Protein AF-A0A2E0TFF3-F1 (afdb_monomer_lite)

Structure (mmCIF, N/CA/C/O backbone):
data_AF-A0A2E0TFF3-F1
#
_entry.id   AF-A0A2E0TFF3-F1
#
loop_
_atom_site.group_PDB
_atom_site.id
_atom_site.type_symbol
_atom_site.label_atom_id
_atom_site.label_alt_id
_atom_site.label_comp_id
_atom_site.label_asym_id
_atom_site.label_entity_id
_atom_site.label_seq_id
_atom_site.pdbx_PDB_ins_code
_atom_site.Cartn_x
_atom_site.Cartn_y
_atom_site.Cartn_z
_atom_site.occupancy
_atom_site.B_iso_or_equiv
_atom_site.auth_seq_id
_atom_site.auth_comp_id
_atom_site.auth_asym_id
_atom_site.auth_atom_id
_atom_site.pdbx_PDB_model_num
ATOM 1 N N . MET A 1 1 ? 9.470 -70.974 -65.147 1.00 47.06 1 MET A N 1
ATOM 2 C CA . MET A 1 1 ? 10.448 -69.900 -65.422 1.00 47.06 1 MET A CA 1
ATOM 3 C C . MET A 1 1 ? 10.479 -68.990 -64.208 1.00 47.06 1 MET A C 1
ATOM 5 O O . MET A 1 1 ? 9.517 -68.276 -63.964 1.00 47.06 1 MET A O 1
ATOM 9 N N . SER A 1 2 ? 11.515 -69.138 -63.384 1.00 42.53 2 SER A N 1
ATOM 10 C CA . SER A 1 2 ? 11.649 -68.480 -62.081 1.00 42.53 2 SER A CA 1
ATOM 11 C C . SER A 1 2 ? 12.325 -67.120 -62.238 1.00 42.53 2 SER A C 1
ATOM 13 O O . SER A 1 2 ? 13.414 -67.043 -62.801 1.00 42.53 2 SER A O 1
ATOM 15 N N . ALA A 1 3 ? 11.691 -66.061 -61.734 1.00 48.62 3 ALA A N 1
ATOM 16 C CA . ALA A 1 3 ? 12.280 -64.726 -61.653 1.00 48.62 3 ALA A CA 1
ATOM 17 C C . ALA A 1 3 ? 13.195 -64.598 -60.410 1.00 48.62 3 ALA A C 1
ATOM 19 O O . ALA A 1 3 ? 12.922 -65.232 -59.385 1.00 48.62 3 ALA A O 1
ATOM 20 N N . PRO A 1 4 ? 14.285 -63.809 -60.478 1.00 55.81 4 PRO A N 1
ATOM 21 C CA . PRO A 1 4 ? 15.319 -63.770 -59.447 1.00 55.81 4 PRO A CA 1
ATOM 22 C C . PRO A 1 4 ? 14.929 -62.912 -58.232 1.00 55.81 4 PRO A C 1
ATOM 24 O O . PRO A 1 4 ? 14.285 -61.871 -58.346 1.00 55.81 4 PRO A O 1
ATOM 27 N N . ARG A 1 5 ? 15.370 -63.358 -57.047 1.00 55.81 5 ARG A N 1
ATOM 28 C CA . ARG A 1 5 ? 15.254 -62.649 -55.761 1.00 55.81 5 ARG A CA 1
ATOM 29 C C . ARG A 1 5 ? 16.142 -61.400 -55.729 1.00 55.81 5 ARG A C 1
ATOM 31 O O . ARG A 1 5 ? 17.330 -61.479 -56.026 1.00 55.81 5 ARG A O 1
ATOM 38 N N . ALA A 1 6 ? 15.577 -60.288 -55.262 1.00 57.75 6 ALA A N 1
ATOM 39 C CA . ALA A 1 6 ? 16.306 -59.059 -54.955 1.00 57.75 6 ALA A CA 1
ATOM 40 C C . ALA A 1 6 ? 17.185 -59.199 -53.685 1.00 57.75 6 ALA A C 1
ATOM 42 O O . ALA A 1 6 ? 16.797 -59.906 -52.745 1.00 57.75 6 ALA A O 1
ATOM 43 N N . PRO A 1 7 ? 18.350 -58.524 -53.618 1.00 59.97 7 PRO A N 1
ATOM 44 C CA . PRO A 1 7 ? 19.243 -58.571 -52.464 1.00 59.97 7 PRO A CA 1
ATOM 45 C C . PRO A 1 7 ? 18.751 -57.686 -51.306 1.00 59.97 7 PRO A C 1
ATOM 47 O O . PRO A 1 7 ? 18.237 -56.586 -51.503 1.00 59.97 7 PRO A O 1
ATOM 50 N N . ARG A 1 8 ? 18.953 -58.167 -50.072 1.00 56.97 8 ARG A N 1
ATOM 51 C CA . ARG A 1 8 ? 18.698 -57.418 -48.830 1.00 56.97 8 ARG A CA 1
ATOM 52 C C . ARG A 1 8 ? 19.738 -56.297 -48.646 1.00 56.97 8 ARG A C 1
ATOM 54 O O . ARG A 1 8 ? 20.930 -56.573 -48.804 1.00 56.97 8 ARG A O 1
ATOM 61 N N . PRO A 1 9 ? 19.341 -55.075 -48.244 1.00 50.84 9 PRO A N 1
ATOM 62 C CA . PRO A 1 9 ? 20.292 -54.027 -47.893 1.00 50.84 9 PRO A CA 1
ATOM 63 C C . PRO A 1 9 ? 21.028 -54.344 -46.584 1.00 50.84 9 PRO A C 1
ATOM 65 O O . PRO A 1 9 ? 20.452 -54.825 -45.606 1.00 50.84 9 PRO A O 1
ATOM 68 N N . LYS A 1 10 ? 22.336 -54.073 -46.613 1.00 48.00 10 LYS A N 1
ATOM 69 C CA . LYS A 1 10 ? 23.310 -54.295 -45.542 1.00 48.00 10 LYS A CA 1
ATOM 70 C C . LYS A 1 10 ? 23.099 -53.307 -44.389 1.00 48.00 10 LYS A C 1
ATOM 72 O O . LYS A 1 10 ? 22.880 -52.115 -44.585 1.00 48.00 10 LYS A O 1
ATOM 77 N N . THR A 1 11 ? 23.211 -53.832 -43.177 1.00 53.78 11 THR A N 1
ATOM 78 C CA . THR A 1 11 ? 23.296 -53.129 -41.894 1.00 53.78 11 THR A CA 1
ATOM 79 C C . THR A 1 11 ? 24.444 -52.116 -41.885 1.00 53.78 11 THR A C 1
ATOM 81 O O . THR A 1 11 ? 25.600 -52.504 -41.755 1.00 53.78 11 THR A O 1
ATOM 84 N N . GLY A 1 12 ? 24.131 -50.824 -42.010 1.00 52.28 12 GLY A N 1
ATOM 85 C CA . GLY A 1 12 ? 25.132 -49.749 -41.909 1.00 52.28 12 GLY A CA 1
ATOM 86 C C . GLY A 1 12 ? 24.605 -48.375 -41.476 1.00 52.28 12 GLY A C 1
ATOM 87 O O . GLY A 1 12 ? 25.383 -47.438 -41.391 1.00 52.28 12 GLY A O 1
ATOM 88 N N . ALA A 1 13 ? 23.306 -48.227 -41.183 1.00 51.75 13 ALA A N 1
ATOM 89 C CA . ALA A 1 13 ? 22.693 -46.916 -40.910 1.00 51.75 13 ALA A CA 1
ATOM 90 C C . ALA A 1 13 ? 22.316 -46.665 -39.433 1.00 51.75 13 ALA A C 1
ATOM 92 O O . ALA A 1 13 ? 21.917 -45.561 -39.078 1.00 51.75 13 ALA A O 1
ATOM 93 N N . ARG A 1 14 ? 22.438 -47.664 -38.543 1.00 51.03 14 ARG A N 1
ATOM 94 C CA . ARG A 1 14 ? 21.981 -47.534 -37.142 1.00 51.03 14 ARG A CA 1
ATOM 95 C C . ARG A 1 14 ? 22.978 -46.856 -36.193 1.00 51.03 14 ARG A C 1
ATOM 97 O O . ARG A 1 14 ? 22.545 -46.347 -35.168 1.00 51.03 14 ARG A O 1
ATOM 104 N N . GLN A 1 15 ? 24.270 -46.791 -36.523 1.00 52.19 15 GLN A N 1
ATOM 105 C CA . GLN A 1 15 ? 25.268 -46.145 -35.651 1.00 52.19 15 GLN A CA 1
ATOM 106 C C . GLN A 1 15 ? 25.385 -44.623 -35.861 1.00 52.19 15 GLN A C 1
ATOM 108 O O . GLN A 1 15 ? 25.689 -43.909 -34.912 1.00 52.19 15 GLN A O 1
ATOM 113 N N . LEU A 1 16 ? 25.044 -44.098 -37.045 1.00 49.94 16 LEU A N 1
ATOM 114 C CA . LEU A 1 16 ? 25.040 -42.648 -37.306 1.00 49.94 16 LEU A CA 1
ATOM 115 C C . LEU A 1 16 ? 23.823 -41.923 -36.694 1.00 49.94 16 LEU A C 1
ATOM 117 O O . LEU A 1 16 ? 23.932 -40.759 -36.318 1.00 49.94 16 LEU A O 1
ATOM 121 N N . ALA A 1 17 ? 22.690 -42.609 -36.508 1.00 51.91 17 ALA A N 1
ATOM 122 C CA . ALA A 1 17 ? 21.491 -42.021 -35.899 1.00 51.91 17 ALA A CA 1
ATOM 123 C C . ALA A 1 17 ? 21.614 -41.799 -34.374 1.00 51.91 17 ALA A C 1
ATOM 125 O O . ALA A 1 17 ? 21.008 -40.874 -33.839 1.00 51.91 17 ALA A O 1
ATOM 126 N N . LEU A 1 18 ? 22.418 -42.607 -33.670 1.00 49.84 18 LEU A N 1
ATOM 127 C CA . LEU A 1 18 ? 22.616 -42.483 -32.217 1.00 49.84 18 LEU A CA 1
ATOM 128 C C . LEU A 1 18 ? 23.578 -41.343 -31.834 1.00 49.84 18 LEU A C 1
ATOM 130 O O . LEU A 1 18 ? 23.383 -40.707 -30.802 1.00 49.84 18 LEU A O 1
ATOM 134 N N . LEU A 1 19 ? 24.558 -41.022 -32.686 1.00 49.34 19 LEU A N 1
ATOM 135 C CA . LEU A 1 19 ? 25.457 -39.876 -32.478 1.00 49.34 19 LEU A CA 1
ATOM 136 C C . LEU A 1 19 ? 24.777 -38.529 -32.789 1.00 49.34 19 LEU A C 1
ATOM 138 O O . LEU A 1 19 ? 25.031 -37.546 -32.097 1.00 49.34 19 LEU A O 1
ATOM 142 N N . ALA A 1 20 ? 23.851 -38.488 -33.754 1.00 50.38 20 ALA A N 1
ATOM 143 C CA . ALA A 1 20 ? 23.058 -37.288 -34.039 1.00 50.38 20 ALA A CA 1
ATOM 144 C C . ALA A 1 20 ? 22.056 -36.948 -32.914 1.00 50.38 20 ALA A C 1
ATOM 146 O O . ALA A 1 20 ? 21.813 -35.773 -32.642 1.00 50.38 20 ALA A O 1
ATOM 147 N N . LEU A 1 21 ? 21.516 -37.955 -32.210 1.00 49.94 21 LEU A N 1
ATOM 148 C CA . LEU A 1 21 ? 20.608 -37.736 -31.077 1.00 49.94 21 LEU A CA 1
ATOM 149 C C . LEU A 1 21 ? 21.347 -37.227 -29.823 1.00 49.94 21 LEU A C 1
ATOM 151 O O . LEU A 1 21 ? 20.829 -36.368 -29.116 1.00 49.94 21 LEU A O 1
ATOM 155 N N . ALA A 1 22 ? 22.574 -37.698 -29.570 1.00 51.22 22 ALA A N 1
ATOM 156 C CA . ALA A 1 22 ? 23.395 -37.226 -28.451 1.00 51.22 22 ALA A CA 1
ATOM 157 C C . ALA A 1 22 ? 23.875 -35.771 -28.640 1.00 51.22 22 ALA A C 1
ATOM 159 O O . ALA A 1 22 ? 23.917 -35.008 -27.675 1.00 51.22 22 ALA A O 1
ATOM 160 N N . ALA A 1 23 ? 24.159 -35.355 -29.881 1.00 49.88 23 ALA A N 1
ATOM 161 C CA . ALA A 1 23 ? 24.500 -33.966 -30.197 1.00 49.88 23 ALA A CA 1
ATOM 162 C C . ALA A 1 23 ? 23.295 -33.012 -30.064 1.00 49.88 23 ALA A C 1
ATOM 164 O O . ALA A 1 23 ? 23.462 -31.884 -29.600 1.00 49.88 23 ALA A O 1
ATOM 165 N N . LEU A 1 24 ? 22.074 -33.463 -30.388 1.00 47.16 24 LEU A N 1
ATOM 166 C CA . LEU A 1 24 ? 20.860 -32.663 -30.174 1.00 47.16 24 LEU A CA 1
ATOM 167 C C . LEU A 1 24 ? 20.510 -32.509 -28.684 1.00 47.16 24 LEU A C 1
ATOM 169 O O . LEU A 1 24 ? 20.116 -31.423 -28.270 1.00 47.16 24 LEU A O 1
ATOM 173 N N . VAL A 1 25 ? 20.701 -33.555 -27.869 1.00 52.03 25 VAL A N 1
ATOM 174 C CA . VAL A 1 25 ? 20.472 -33.490 -26.411 1.00 52.03 25 VAL A CA 1
ATOM 175 C C . VAL A 1 25 ? 21.530 -32.618 -25.717 1.00 52.03 25 VAL A C 1
ATOM 177 O O . VAL A 1 25 ? 21.191 -31.836 -24.826 1.00 52.03 25 VAL A O 1
ATOM 180 N N . GLY A 1 26 ? 22.789 -32.671 -26.169 1.00 45.75 26 GLY A N 1
ATOM 181 C CA . GLY A 1 26 ? 23.858 -31.790 -25.686 1.00 45.75 26 GLY A CA 1
ATOM 182 C C . GLY A 1 26 ? 23.634 -30.310 -26.025 1.00 45.75 26 GLY A C 1
ATOM 183 O O . GLY A 1 26 ? 23.879 -29.448 -25.185 1.00 45.75 26 GLY A O 1
ATOM 184 N N . ALA A 1 27 ? 23.089 -30.005 -27.208 1.00 46.44 27 ALA A N 1
ATOM 185 C CA . ALA A 1 27 ? 22.775 -28.631 -27.612 1.00 46.44 27 ALA A CA 1
ATOM 186 C C . ALA A 1 27 ? 21.555 -28.041 -26.875 1.00 46.44 27 ALA A C 1
ATOM 188 O O . ALA A 1 27 ? 21.512 -26.839 -26.630 1.00 46.44 27 ALA A O 1
ATOM 189 N N . THR A 1 28 ? 20.585 -28.862 -26.451 1.00 50.47 28 THR A N 1
ATOM 190 C CA . THR A 1 28 ? 19.442 -28.386 -25.645 1.00 50.47 28 THR A CA 1
ATOM 191 C C . THR A 1 28 ? 19.775 -28.123 -24.175 1.00 50.47 28 THR A C 1
ATOM 193 O O . THR A 1 28 ? 19.072 -27.351 -23.529 1.00 50.47 28 THR A O 1
ATOM 196 N N . LEU A 1 29 ? 20.849 -28.716 -23.642 1.00 48.06 29 LEU A N 1
ATOM 197 C CA . LEU A 1 29 ? 21.304 -28.475 -22.265 1.00 48.06 29 LEU A CA 1
ATOM 198 C C . LEU A 1 29 ? 22.327 -27.328 -22.156 1.00 48.06 29 LEU A C 1
ATOM 200 O O . LEU A 1 29 ? 22.597 -26.866 -21.053 1.00 48.06 29 LEU A O 1
ATOM 204 N N . GLY A 1 30 ? 22.862 -26.839 -23.282 1.00 40.31 30 GLY A N 1
ATOM 205 C CA . GLY A 1 30 ? 23.818 -25.724 -23.337 1.00 40.31 30 GLY A CA 1
ATOM 206 C C . GLY A 1 30 ? 23.205 -24.328 -23.520 1.00 40.31 30 GLY A C 1
ATOM 207 O O . GLY A 1 30 ? 23.945 -23.353 -23.555 1.00 40.31 30 GLY A O 1
ATOM 208 N N . LEU A 1 31 ? 21.877 -24.206 -23.636 1.00 47.06 31 LEU A N 1
ATOM 209 C CA . LEU A 1 31 ? 21.180 -22.939 -23.929 1.00 47.06 31 LEU A CA 1
ATOM 210 C C . LEU A 1 31 ? 20.564 -22.239 -22.699 1.00 47.06 31 LEU A C 1
ATOM 212 O O . LEU A 1 31 ? 19.766 -21.321 -22.866 1.00 47.06 31 LEU A O 1
ATOM 216 N N . SER A 1 32 ? 20.883 -22.639 -21.460 1.00 49.00 32 SER A N 1
ATOM 217 C CA . SER A 1 32 ? 20.176 -22.110 -20.275 1.00 49.00 32 SER A CA 1
ATOM 218 C C . SER A 1 32 ? 20.918 -21.068 -19.428 1.00 49.00 32 SER A C 1
ATOM 220 O O . SER A 1 32 ? 20.376 -20.667 -18.398 1.00 49.00 32 SER A O 1
ATOM 222 N N . GLU A 1 33 ? 22.114 -20.606 -19.811 1.00 52.12 33 GLU A N 1
ATOM 223 C CA . GLU A 1 33 ? 22.830 -19.555 -19.052 1.00 52.12 33 GLU A CA 1
ATOM 224 C C . GLU A 1 33 ? 22.946 -18.199 -19.763 1.00 52.12 33 GLU A C 1
ATOM 226 O O . GLU A 1 33 ? 23.216 -17.186 -19.111 1.00 52.12 33 GLU A O 1
ATOM 231 N N . GLU A 1 34 ? 22.662 -18.127 -21.064 1.00 48.25 34 GLU A N 1
ATOM 232 C CA . GLU A 1 34 ? 22.679 -16.866 -21.806 1.00 48.25 34 GLU A CA 1
ATOM 233 C C . GLU A 1 34 ? 21.432 -16.035 -21.473 1.00 48.25 34 GLU A C 1
ATOM 235 O O . GLU A 1 34 ? 20.333 -16.281 -21.966 1.00 48.25 34 GLU A O 1
ATOM 240 N N . GLY A 1 35 ? 21.596 -15.043 -20.594 1.00 58.06 35 GLY A N 1
ATOM 241 C CA . GLY A 1 35 ? 20.579 -14.014 -20.364 1.00 58.06 35 GLY A CA 1
ATOM 242 C C . GLY A 1 35 ? 20.295 -13.650 -18.911 1.00 58.06 35 GLY A C 1
ATOM 243 O O . GLY A 1 35 ? 19.341 -12.911 -18.664 1.00 58.06 35 GLY A O 1
ATOM 244 N N . ARG A 1 36 ? 21.087 -14.111 -17.929 1.00 71.25 36 ARG A N 1
ATOM 245 C CA . ARG A 1 36 ? 21.009 -13.504 -16.590 1.00 71.25 36 ARG A CA 1
ATOM 246 C C . ARG A 1 36 ? 21.454 -12.051 -16.699 1.00 71.25 36 ARG A C 1
ATOM 248 O O . ARG A 1 36 ? 22.624 -11.771 -16.940 1.00 71.25 36 ARG A O 1
ATOM 255 N N . TRP A 1 37 ? 20.508 -11.134 -16.522 1.00 74.62 37 TRP A N 1
ATOM 256 C CA . TRP A 1 37 ? 20.796 -9.710 -16.443 1.00 74.62 37 TRP A CA 1
ATOM 257 C C . TRP A 1 37 ? 21.871 -9.478 -15.371 1.00 74.62 37 TRP A C 1
ATOM 259 O O . TRP A 1 37 ? 21.721 -9.910 -14.225 1.00 74.62 37 TRP A O 1
ATOM 269 N N . SER A 1 38 ? 22.990 -8.853 -15.741 1.00 79.25 38 SER A N 1
ATOM 270 C CA . SER A 1 38 ? 24.050 -8.510 -14.794 1.00 79.25 38 SER A CA 1
ATOM 271 C C . SER A 1 38 ? 23.593 -7.311 -13.971 1.00 79.25 38 SER A C 1
ATOM 273 O O . SER A 1 38 ? 23.487 -6.194 -14.478 1.00 79.25 38 SER A O 1
ATOM 275 N N . HIS A 1 39 ? 23.296 -7.548 -12.699 1.00 81.56 39 HIS A N 1
ATOM 276 C CA . HIS A 1 39 ? 22.855 -6.503 -11.787 1.00 81.56 39 HIS A CA 1
ATOM 277 C C . HIS A 1 39 ? 24.049 -5.655 -11.347 1.00 81.56 39 HIS A C 1
ATOM 279 O O . HIS A 1 39 ? 24.959 -6.218 -10.737 1.00 81.56 39 HIS A O 1
ATOM 285 N N . PRO A 1 40 ? 24.054 -4.331 -11.577 1.00 90.25 40 PRO A N 1
ATOM 286 C CA . PRO A 1 40 ? 25.082 -3.480 -10.995 1.00 90.25 40 PRO A CA 1
ATOM 287 C C . PRO A 1 40 ? 24.965 -3.471 -9.467 1.00 90.25 40 PRO A C 1
ATOM 289 O O . PRO A 1 40 ? 23.854 -3.461 -8.920 1.00 90.25 40 PRO A O 1
ATOM 292 N N . GLU A 1 41 ? 26.109 -3.444 -8.786 1.00 93.19 41 GLU A N 1
ATOM 293 C CA . GLU A 1 41 ? 26.189 -3.064 -7.377 1.00 93.19 41 GLU A CA 1
ATOM 294 C C . GLU A 1 41 ? 26.016 -1.545 -7.266 1.00 93.19 41 GLU A C 1
ATOM 296 O O . GLU A 1 41 ? 26.645 -0.791 -8.006 1.00 93.19 41 GLU A O 1
ATOM 301 N N . LEU A 1 42 ? 25.146 -1.077 -6.363 1.00 93.81 42 LEU A N 1
ATOM 302 C CA . LEU A 1 42 ? 24.836 0.357 -6.237 1.00 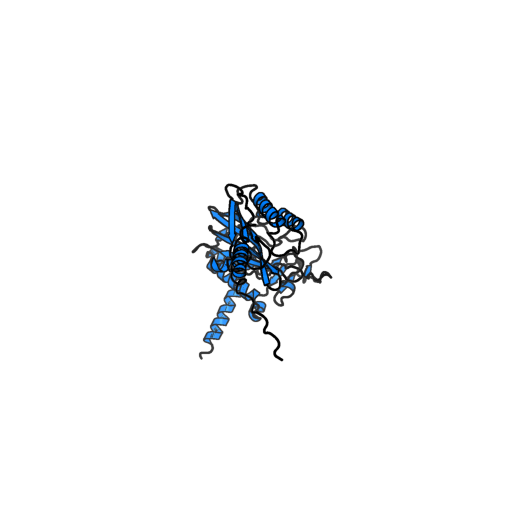93.81 42 LEU A CA 1
ATOM 303 C C . LEU A 1 42 ? 25.680 1.061 -5.161 1.00 93.81 42 LEU A C 1
ATOM 305 O O . LEU A 1 42 ? 25.498 2.253 -4.924 1.00 93.81 42 LEU A O 1
ATOM 309 N N . GLY A 1 43 ? 26.602 0.335 -4.523 1.00 93.00 43 GLY A N 1
ATOM 310 C CA . GLY A 1 43 ? 27.476 0.830 -3.461 1.00 93.00 43 GLY A CA 1
ATOM 311 C C . GLY A 1 43 ? 26.943 0.602 -2.036 1.00 93.00 43 GLY A C 1
ATOM 312 O O . GLY A 1 43 ? 25.900 -0.040 -1.845 1.00 93.00 43 GLY A O 1
ATOM 313 N N . PRO A 1 44 ? 27.669 1.104 -1.018 1.00 94.62 44 PRO A N 1
ATOM 314 C CA . PRO A 1 44 ? 27.322 0.937 0.393 1.00 94.62 44 PRO A CA 1
ATOM 315 C C . PRO A 1 44 ? 25.920 1.458 0.730 1.00 94.62 44 PRO A C 1
ATOM 317 O O . PRO A 1 44 ? 25.475 2.467 0.189 1.00 94.62 44 PRO A O 1
ATOM 320 N N . GLY A 1 45 ? 25.222 0.773 1.640 1.00 92.44 45 GLY A N 1
ATOM 321 C CA . GLY A 1 45 ? 23.847 1.120 2.026 1.00 92.44 45 GLY A CA 1
ATOM 322 C C . GLY A 1 45 ? 22.768 0.602 1.067 1.00 92.44 45 GLY A C 1
ATOM 323 O O . GLY A 1 45 ? 21.581 0.828 1.311 1.00 92.44 45 GLY A O 1
ATOM 324 N N . SER A 1 46 ? 23.165 -0.120 0.014 1.00 97.06 46 SER A N 1
ATOM 325 C CA . SER A 1 46 ? 22.276 -0.885 -0.860 1.00 97.06 46 SER A CA 1
ATOM 326 C C . SER A 1 46 ? 22.530 -2.388 -0.746 1.00 97.06 46 SER A C 1
ATOM 328 O O . SER A 1 46 ? 23.626 -2.829 -0.400 1.00 97.06 46 SER A O 1
ATOM 330 N N . ARG A 1 47 ? 21.512 -3.188 -1.060 1.00 97.06 47 ARG A N 1
ATOM 331 C CA . ARG A 1 47 ? 21.602 -4.645 -1.155 1.00 97.06 47 ARG A CA 1
ATOM 332 C C . ARG A 1 47 ? 20.754 -5.140 -2.317 1.00 97.06 47 ARG A C 1
ATOM 334 O O . ARG A 1 47 ? 19.607 -4.727 -2.475 1.00 97.06 47 ARG A O 1
ATOM 341 N N . ARG A 1 48 ? 21.289 -6.063 -3.115 1.00 96.31 48 ARG A N 1
ATOM 342 C CA . ARG A 1 48 ? 20.510 -6.773 -4.136 1.00 96.31 48 ARG A CA 1
ATOM 343 C C . ARG A 1 48 ? 19.566 -7.777 -3.475 1.00 96.31 48 ARG A C 1
ATOM 345 O O . ARG A 1 48 ? 19.967 -8.499 -2.567 1.00 96.31 48 ARG A O 1
ATOM 352 N N . LEU A 1 49 ? 18.339 -7.858 -3.977 1.00 97.81 49 LEU A N 1
ATOM 353 C CA . LEU A 1 49 ? 17.338 -8.829 -3.544 1.00 97.81 49 LEU A CA 1
ATOM 354 C C . LEU A 1 49 ? 16.933 -9.753 -4.693 1.00 97.81 49 LEU A C 1
ATOM 356 O O . LEU A 1 49 ? 16.831 -9.317 -5.844 1.00 97.81 49 LEU A O 1
ATOM 360 N N . VAL A 1 50 ? 16.661 -11.014 -4.356 1.00 97.31 50 VAL A N 1
ATOM 361 C CA . VAL A 1 50 ? 16.096 -12.020 -5.262 1.00 97.31 50 VAL A CA 1
ATOM 362 C C . VAL A 1 50 ? 15.023 -12.815 -4.516 1.00 97.31 50 VAL A C 1
ATOM 364 O O . VAL A 1 50 ? 15.257 -13.268 -3.399 1.00 97.31 50 VAL A O 1
ATOM 367 N N . ILE A 1 51 ? 13.857 -12.995 -5.136 1.00 97.94 51 ILE A N 1
ATOM 368 C CA . ILE A 1 51 ? 12.800 -13.904 -4.676 1.00 97.94 51 ILE A CA 1
ATOM 369 C C . ILE A 1 51 ? 12.597 -14.954 -5.764 1.00 97.94 51 ILE A C 1
ATOM 371 O O . ILE A 1 51 ? 11.987 -14.670 -6.794 1.00 97.94 51 ILE A O 1
ATOM 375 N N . GLU A 1 52 ? 13.105 -16.164 -5.533 1.00 96.62 52 GLU A N 1
ATOM 376 C CA . GLU A 1 52 ? 13.092 -17.237 -6.539 1.00 96.62 52 GLU A CA 1
ATOM 377 C C . GLU A 1 52 ? 11.678 -17.754 -6.839 1.00 96.62 52 GLU A C 1
ATOM 379 O O . GLU A 1 52 ? 11.319 -17.959 -7.995 1.00 96.62 52 GLU A O 1
ATOM 384 N N . ALA A 1 53 ? 10.845 -17.909 -5.805 1.00 96.38 53 ALA A N 1
ATOM 385 C CA . ALA A 1 53 ? 9.487 -18.443 -5.916 1.00 96.38 53 ALA A CA 1
ATOM 386 C C . ALA A 1 53 ? 8.467 -17.450 -5.331 1.00 96.38 53 ALA A C 1
ATOM 388 O O . ALA A 1 53 ? 8.087 -17.589 -4.161 1.00 96.38 53 ALA A O 1
ATOM 389 N N . PRO A 1 54 ? 8.043 -16.430 -6.104 1.00 96.38 54 PRO A N 1
ATOM 390 C CA . PRO A 1 54 ? 7.241 -15.330 -5.572 1.00 96.38 54 PRO A CA 1
ATOM 391 C C . PRO A 1 54 ? 5.827 -15.731 -5.155 1.00 96.38 54 PRO A C 1
ATOM 393 O O . PRO A 1 54 ? 5.298 -15.152 -4.214 1.00 96.38 54 PRO A O 1
ATOM 396 N N . ASP A 1 55 ? 5.212 -16.729 -5.790 1.00 94.00 55 ASP A N 1
ATOM 397 C CA . ASP A 1 55 ? 3.793 -17.031 -5.559 1.00 94.00 55 ASP A CA 1
ATOM 398 C C . ASP A 1 55 ? 3.481 -17.444 -4.114 1.00 94.00 55 ASP A C 1
ATOM 400 O O . ASP A 1 55 ? 2.438 -17.059 -3.589 1.00 94.00 55 ASP A O 1
ATOM 404 N N . ALA A 1 56 ? 4.412 -18.141 -3.458 1.00 94.69 56 ALA A N 1
ATOM 405 C CA . ALA A 1 56 ? 4.294 -18.586 -2.068 1.00 94.69 56 ALA A CA 1
ATOM 406 C C . ALA A 1 56 ? 5.287 -17.893 -1.118 1.00 94.69 56 ALA A C 1
ATOM 408 O O . ALA A 1 56 ? 5.410 -18.305 0.032 1.00 94.69 56 ALA A O 1
ATOM 409 N N . HIS A 1 57 ? 6.035 -16.888 -1.591 1.00 97.75 57 HIS A N 1
ATOM 410 C CA . HIS A 1 57 ? 7.115 -16.274 -0.814 1.00 97.75 57 HIS A CA 1
ATOM 411 C C . HIS A 1 57 ? 6.617 -15.702 0.511 1.00 97.75 57 HIS A C 1
ATOM 413 O O . HIS A 1 57 ? 7.058 -16.149 1.559 1.00 97.75 57 HIS A O 1
ATOM 419 N N . TRP A 1 58 ? 5.666 -14.770 0.470 1.00 98.31 58 TRP A N 1
ATOM 420 C CA . TRP A 1 58 ? 5.231 -14.044 1.663 1.00 98.31 58 TRP A CA 1
ATOM 421 C C . TRP A 1 58 ? 4.714 -14.973 2.761 1.00 98.31 58 TRP A C 1
ATOM 423 O O . TRP A 1 58 ? 5.208 -14.916 3.882 1.00 98.31 58 TRP A O 1
ATOM 433 N N . SER A 1 59 ? 3.814 -15.901 2.431 1.00 96.94 59 SER A N 1
ATOM 434 C CA . SER A 1 59 ? 3.313 -16.875 3.407 1.00 96.94 59 SER A CA 1
ATOM 435 C C . SER A 1 59 ? 4.423 -17.779 3.955 1.00 96.94 59 SER A C 1
ATOM 437 O O . SER A 1 59 ? 4.457 -18.034 5.154 1.00 96.94 59 SER A O 1
ATOM 439 N N . ARG A 1 60 ? 5.358 -18.236 3.108 1.00 97.75 60 ARG A N 1
ATOM 440 C CA . ARG A 1 60 ? 6.481 -19.084 3.540 1.00 97.75 60 ARG A CA 1
ATOM 441 C C . ARG A 1 60 ? 7.449 -18.347 4.465 1.00 97.75 60 ARG A C 1
ATOM 443 O O . ARG A 1 60 ? 7.939 -18.943 5.415 1.00 97.75 60 ARG A O 1
ATOM 450 N N . GLU A 1 61 ? 7.719 -17.072 4.202 1.00 98.06 61 GLU A N 1
ATOM 451 C CA . GLU A 1 61 ? 8.639 -16.258 5.008 1.00 98.06 61 GLU A CA 1
ATOM 452 C C . GLU A 1 61 ? 7.985 -15.663 6.272 1.00 98.06 61 GLU A C 1
ATOM 454 O O . GLU A 1 61 ? 8.613 -14.858 6.967 1.00 98.06 61 GLU A O 1
ATOM 459 N N . GLY A 1 62 ? 6.736 -16.040 6.575 1.00 97.75 62 GLY A N 1
ATOM 460 C CA . GLY A 1 62 ? 6.016 -15.626 7.781 1.00 97.75 62 GLY A CA 1
ATOM 461 C C . GLY A 1 62 ? 5.342 -14.256 7.690 1.00 97.75 62 GLY A C 1
ATOM 462 O O . GLY A 1 62 ? 5.053 -13.652 8.720 1.00 97.75 62 GLY A O 1
ATOM 463 N N . PHE A 1 63 ? 5.101 -13.738 6.484 1.00 98.62 63 PHE A N 1
ATOM 464 C CA . PHE A 1 63 ? 4.278 -12.545 6.314 1.00 98.62 63 PHE A CA 1
ATOM 465 C C . PHE A 1 63 ? 2.788 -12.883 6.425 1.00 98.62 63 PHE A C 1
ATOM 467 O O . PHE A 1 63 ? 2.322 -13.924 5.958 1.00 98.62 63 PHE A O 1
ATOM 474 N N . VAL A 1 64 ? 2.029 -11.928 6.949 1.00 98.38 64 VAL A N 1
ATOM 475 C CA . VAL A 1 64 ? 0.569 -11.933 7.019 1.00 98.38 64 VAL A CA 1
ATOM 476 C C . VAL A 1 64 ? 0.016 -10.866 6.080 1.00 98.38 64 VAL A C 1
ATOM 478 O O . VAL A 1 64 ? 0.537 -9.751 6.020 1.00 98.38 64 VAL A O 1
ATOM 481 N N . GLU A 1 65 ? -1.034 -11.194 5.327 1.00 98.44 65 GLU A N 1
ATOM 482 C CA . GLU A 1 65 ? -1.720 -10.204 4.496 1.00 98.44 65 GLU A CA 1
ATOM 483 C C . GLU A 1 65 ? -2.572 -9.270 5.370 1.00 98.44 65 GLU A C 1
ATOM 485 O O . GLU A 1 65 ? -3.432 -9.704 6.140 1.00 98.44 65 GLU A O 1
ATOM 490 N N . LEU A 1 66 ? -2.355 -7.966 5.215 1.00 98.44 66 LEU A N 1
ATOM 491 C CA . LEU A 1 66 ? -3.204 -6.918 5.759 1.00 98.44 66 LEU A CA 1
ATOM 492 C C . LEU A 1 66 ? -4.268 -6.523 4.733 1.00 98.44 66 LEU A C 1
ATOM 494 O O . LEU A 1 66 ? -4.009 -5.796 3.768 1.00 98.44 66 LEU A O 1
ATOM 498 N N . VAL A 1 67 ? -5.493 -6.980 4.969 1.00 98.12 67 VAL A N 1
ATOM 499 C CA . VAL A 1 67 ? -6.665 -6.680 4.153 1.00 98.12 67 VAL A CA 1
ATOM 500 C C . VAL A 1 67 ? -7.336 -5.419 4.692 1.00 98.12 67 VAL A C 1
ATOM 502 O O . VAL A 1 67 ? -7.856 -5.389 5.800 1.00 98.12 67 VAL A O 1
ATOM 505 N N . THR A 1 68 ? -7.353 -4.354 3.897 1.00 97.44 68 THR A N 1
ATOM 506 C CA . THR A 1 68 ? -8.056 -3.108 4.245 1.00 97.44 68 THR A CA 1
ATOM 507 C C . THR A 1 68 ? -9.561 -3.227 3.960 1.00 97.44 68 THR A C 1
ATOM 509 O O . THR A 1 68 ? -9.925 -3.915 3.001 1.00 97.44 68 THR A O 1
ATOM 512 N N . PRO A 1 69 ? -10.460 -2.519 4.669 1.00 97.69 69 PRO A N 1
ATOM 513 C CA . PRO A 1 69 ? -11.908 -2.578 4.419 1.00 97.69 69 PRO A CA 1
ATOM 514 C C . PRO A 1 69 ? -12.282 -2.192 2.983 1.00 97.69 69 PRO A C 1
ATOM 516 O O . PRO A 1 69 ? -13.178 -2.785 2.378 1.00 97.69 69 PRO A O 1
ATOM 519 N N . LEU A 1 70 ? -11.522 -1.260 2.400 1.00 97.88 70 LEU A N 1
ATOM 520 C CA . LEU A 1 70 ? -11.663 -0.794 1.024 1.00 97.88 70 LEU A CA 1
ATOM 521 C C . LEU A 1 70 ? -10.472 -1.239 0.177 1.00 97.88 70 LEU A C 1
ATOM 523 O O . LEU A 1 70 ? -9.314 -1.030 0.541 1.00 97.88 70 LEU A O 1
ATOM 527 N N . ALA A 1 71 ? -10.747 -1.868 -0.961 1.00 96.62 71 ALA A N 1
ATOM 528 C CA . ALA A 1 71 ? -9.736 -2.311 -1.906 1.00 96.62 71 ALA A CA 1
ATOM 529 C C . ALA A 1 71 ? -9.144 -1.135 -2.695 1.00 96.62 71 ALA A C 1
ATOM 531 O O . ALA A 1 71 ? -9.881 -0.251 -3.124 1.00 96.62 71 ALA A O 1
ATOM 532 N N . PRO A 1 72 ? -7.828 -1.121 -2.954 1.00 96.12 72 PRO A N 1
ATOM 533 C CA . PRO A 1 72 ? -7.244 -0.169 -3.885 1.00 96.12 72 PRO A CA 1
ATOM 534 C C . PRO A 1 72 ? -7.872 -0.283 -5.284 1.00 96.12 72 PRO A C 1
ATOM 536 O O . PRO A 1 72 ? -8.254 -1.385 -5.696 1.00 96.12 72 PRO A O 1
ATOM 539 N N . PRO A 1 73 ? -7.917 0.810 -6.061 1.00 96.06 73 PRO A N 1
ATOM 540 C CA . PRO A 1 73 ? -8.459 0.776 -7.404 1.00 96.06 73 PRO A CA 1
ATOM 541 C C . PRO A 1 73 ? -7.623 -0.148 -8.300 1.00 96.06 73 PRO A C 1
ATOM 543 O O . PRO A 1 73 ? -6.428 -0.413 -8.097 1.00 96.06 73 PRO A O 1
ATOM 546 N N . THR A 1 74 ? -8.274 -0.664 -9.328 1.00 95.69 74 THR A N 1
ATOM 547 C CA . THR A 1 74 ? -7.780 -1.709 -10.220 1.00 95.69 74 THR A CA 1
ATOM 548 C C . THR A 1 74 ? -7.700 -1.193 -11.651 1.00 95.69 74 THR A C 1
ATOM 550 O O . THR A 1 74 ? -8.155 -0.095 -11.986 1.00 95.69 74 THR A O 1
ATOM 553 N N . ARG A 1 75 ? -7.055 -1.965 -12.524 1.00 93.25 75 ARG A N 1
ATOM 554 C CA . ARG A 1 75 ? -7.145 -1.730 -13.964 1.00 93.25 75 ARG A CA 1
ATOM 555 C C . ARG A 1 75 ? -8.600 -1.801 -14.415 1.00 93.25 75 ARG A C 1
ATOM 557 O O . ARG A 1 75 ? -9.464 -2.344 -13.737 1.00 93.25 75 ARG A O 1
ATOM 564 N N . ARG A 1 76 ? -8.860 -1.248 -15.593 1.00 91.94 76 ARG A N 1
ATOM 565 C CA . ARG A 1 76 ? -10.202 -1.154 -16.171 1.00 91.94 76 ARG A CA 1
ATOM 566 C C . ARG A 1 76 ? -10.928 -2.504 -16.244 1.00 91.94 76 ARG A C 1
ATOM 568 O O . ARG A 1 76 ? -12.113 -2.590 -15.942 1.00 91.94 76 ARG A O 1
ATOM 575 N N . ASP A 1 77 ? -10.195 -3.551 -16.588 1.00 91.50 77 ASP A N 1
ATOM 576 C CA . ASP A 1 77 ? -10.659 -4.936 -16.684 1.00 91.50 77 ASP A CA 1
ATOM 577 C C . ASP A 1 77 ? -10.730 -5.667 -15.328 1.00 91.50 77 ASP A C 1
ATOM 579 O O . ASP A 1 77 ? -11.078 -6.843 -15.282 1.00 91.50 77 ASP A O 1
ATOM 583 N N . GLY A 1 78 ? -10.365 -5.015 -14.218 1.00 92.94 78 GLY A N 1
ATOM 584 C CA . GLY A 1 78 ? -10.183 -5.672 -12.920 1.00 92.94 78 GLY A CA 1
ATOM 585 C C . GLY A 1 78 ? -8.974 -6.619 -12.874 1.00 92.94 78 GLY A C 1
ATOM 586 O O . GLY A 1 78 ? -8.760 -7.300 -11.875 1.00 92.94 78 GLY A O 1
ATOM 587 N N . GLY A 1 79 ? -8.146 -6.654 -13.923 1.00 94.38 79 GLY A N 1
ATOM 588 C CA . GLY A 1 79 ? -6.986 -7.533 -14.083 1.00 94.38 79 GLY A CA 1
ATOM 589 C C . GLY A 1 79 ? -5.766 -7.110 -13.264 1.00 94.38 79 GLY A C 1
ATOM 590 O O . GLY A 1 79 ? -4.635 -7.451 -13.609 1.00 94.38 79 GLY A O 1
ATOM 591 N N . SER A 1 80 ? -5.958 -6.339 -12.195 1.00 95.62 80 SER A N 1
ATOM 592 C CA . SER A 1 80 ? -4.917 -6.053 -11.214 1.00 95.62 80 SER A CA 1
ATOM 593 C C . SER A 1 80 ? -5.485 -6.006 -9.807 1.00 95.62 80 SER A C 1
ATOM 595 O O . SER A 1 80 ? -6.607 -5.557 -9.599 1.00 95.62 80 SER A O 1
ATOM 597 N N . ARG A 1 81 ? -4.673 -6.394 -8.828 1.00 96.38 81 ARG A N 1
ATOM 598 C CA . ARG A 1 81 ? -4.954 -6.184 -7.408 1.00 96.38 81 ARG A CA 1
ATOM 599 C C . ARG A 1 81 ? -3.681 -5.807 -6.666 1.00 96.38 81 ARG A C 1
ATOM 601 O O . ARG A 1 81 ? -2.577 -5.961 -7.188 1.00 96.38 81 ARG A O 1
ATOM 608 N N . ILE A 1 82 ? -3.853 -5.244 -5.481 1.00 97.25 82 ILE A N 1
ATOM 609 C CA . ILE A 1 82 ? -2.759 -4.866 -4.594 1.00 97.25 82 ILE A CA 1
ATOM 610 C C . ILE A 1 82 ? -2.982 -5.597 -3.279 1.00 97.25 82 ILE A C 1
ATOM 612 O O . ILE A 1 82 ? -4.066 -5.497 -2.709 1.00 97.25 82 ILE A O 1
ATOM 616 N N . GLU A 1 83 ? -1.953 -6.299 -2.833 1.00 98.12 83 GLU A N 1
ATOM 617 C CA . GLU A 1 83 ? -1.889 -6.989 -1.548 1.00 98.12 83 GLU A CA 1
ATOM 618 C C . GLU A 1 83 ? -0.836 -6.290 -0.692 1.00 98.12 83 GLU A C 1
ATOM 620 O O . GLU A 1 83 ? 0.171 -5.806 -1.222 1.00 98.12 83 GLU A O 1
ATOM 625 N N . ILE A 1 84 ? -1.069 -6.216 0.613 1.00 98.25 84 ILE A N 1
ATOM 626 C CA . ILE A 1 84 ? -0.095 -5.696 1.568 1.00 98.25 84 ILE A CA 1
ATOM 627 C C . ILE A 1 84 ? 0.281 -6.842 2.488 1.00 98.25 84 ILE A C 1
ATOM 629 O O . ILE A 1 84 ? -0.578 -7.370 3.178 1.00 98.25 84 ILE A O 1
ATOM 633 N N . TRP A 1 85 ? 1.554 -7.191 2.523 1.00 98.62 85 TRP A N 1
ATOM 634 C CA . TRP A 1 85 ? 2.089 -8.252 3.361 1.00 98.62 85 TRP A CA 1
ATOM 635 C C . TRP A 1 85 ? 2.953 -7.639 4.449 1.00 98.62 85 TRP A C 1
ATOM 637 O O . TRP A 1 85 ? 3.771 -6.777 4.146 1.00 98.62 85 TRP A O 1
ATOM 647 N N . VAL A 1 86 ? 2.782 -8.064 5.698 1.00 98.56 86 VAL A N 1
ATOM 648 C CA . VAL A 1 86 ? 3.535 -7.554 6.850 1.00 98.56 86 VAL A CA 1
ATOM 649 C C . VAL A 1 86 ? 4.147 -8.698 7.636 1.00 98.56 86 VAL A C 1
ATOM 651 O O . VAL A 1 86 ? 3.515 -9.731 7.827 1.00 98.56 86 VAL A O 1
ATOM 654 N N . ARG A 1 87 ? 5.374 -8.502 8.112 1.00 98.38 87 ARG A N 1
ATOM 655 C CA . ARG A 1 87 ? 6.065 -9.423 9.010 1.00 98.38 87 ARG A CA 1
ATOM 656 C C . ARG A 1 87 ? 6.661 -8.650 10.174 1.00 98.38 87 ARG A C 1
ATOM 658 O O . ARG A 1 87 ? 7.258 -7.596 9.971 1.00 98.38 87 ARG A O 1
ATOM 665 N N . LEU A 1 88 ? 6.526 -9.197 11.375 1.00 98.38 88 LEU A N 1
ATOM 666 C CA . LEU A 1 88 ? 7.126 -8.655 12.590 1.00 98.38 88 LEU A CA 1
ATOM 667 C C . LEU A 1 88 ? 8.128 -9.657 13.165 1.00 98.38 88 LEU A C 1
ATOM 669 O O . LEU A 1 88 ? 7.907 -10.866 13.042 1.00 98.38 88 LEU A O 1
ATOM 673 N N . PRO A 1 89 ? 9.203 -9.191 13.818 1.00 98.12 89 PRO A N 1
ATOM 674 C CA . PRO A 1 89 ? 10.002 -10.052 14.676 1.00 98.12 89 PRO A CA 1
ATOM 675 C C . PRO A 1 89 ? 9.161 -10.636 15.815 1.00 98.12 89 PRO A C 1
ATOM 677 O O . PRO A 1 89 ? 8.167 -10.051 16.251 1.00 98.12 89 PRO A O 1
ATOM 680 N N . VAL A 1 90 ? 9.580 -11.790 16.332 1.00 97.06 90 VAL A N 1
ATOM 681 C CA . VAL A 1 90 ? 8.897 -12.445 17.454 1.00 97.06 90 VAL A CA 1
ATOM 682 C C . VAL A 1 90 ? 8.875 -11.514 18.669 1.00 97.06 90 VAL A C 1
ATOM 684 O O . VAL A 1 90 ? 9.911 -11.005 19.087 1.00 97.06 90 VAL A O 1
ATOM 687 N N . GLY A 1 91 ? 7.685 -11.296 19.234 1.00 97.31 91 GLY A N 1
ATOM 688 C CA . GLY A 1 91 ? 7.482 -10.453 20.416 1.00 97.31 91 GLY A CA 1
ATOM 689 C C . GLY A 1 91 ? 7.492 -8.944 20.150 1.00 97.31 91 GLY A C 1
ATOM 690 O O . GLY A 1 91 ? 7.184 -8.178 21.062 1.00 97.31 91 GLY A O 1
ATOM 691 N N . ALA A 1 92 ? 7.798 -8.512 18.924 1.00 97.94 92 ALA A N 1
ATOM 692 C CA . ALA A 1 92 ? 7.737 -7.110 18.544 1.00 97.94 92 ALA A CA 1
ATOM 693 C C . ALA A 1 92 ? 6.289 -6.601 18.548 1.00 97.94 92 ALA A C 1
ATOM 695 O O . ALA A 1 92 ? 5.356 -7.340 18.218 1.00 97.94 92 ALA A O 1
ATOM 696 N N . ARG A 1 93 ? 6.106 -5.329 18.914 1.00 98.38 93 ARG A N 1
ATOM 697 C CA . ARG A 1 93 ? 4.785 -4.705 19.005 1.00 98.38 93 ARG A CA 1
ATOM 698 C C . ARG A 1 93 ? 4.748 -3.345 18.334 1.00 98.38 93 ARG A C 1
ATOM 700 O O . ARG A 1 93 ? 5.713 -2.592 18.409 1.00 98.38 93 ARG A O 1
ATOM 707 N N . PHE A 1 94 ? 3.616 -3.033 17.722 1.00 98.25 94 PHE A N 1
ATOM 708 C CA . PHE A 1 94 ? 3.272 -1.668 17.369 1.00 98.25 94 PHE A CA 1
ATOM 709 C C . PHE A 1 94 ? 2.998 -0.855 18.632 1.00 98.25 94 PHE A C 1
ATOM 711 O O . PHE A 1 94 ? 2.388 -1.358 19.583 1.00 98.25 94 PHE A O 1
ATOM 718 N N . THR A 1 95 ? 3.421 0.401 18.596 1.00 97.88 95 THR A N 1
ATOM 719 C CA . THR A 1 95 ? 3.171 1.388 19.648 1.00 97.88 95 THR A CA 1
ATOM 720 C C . THR A 1 95 ? 2.507 2.631 19.049 1.00 97.88 95 THR A C 1
ATOM 722 O O . THR A 1 95 ? 2.372 2.741 17.827 1.00 97.88 95 THR A O 1
ATOM 725 N N . THR A 1 96 ? 2.100 3.583 19.880 1.00 96.62 96 THR A N 1
ATOM 726 C CA . THR A 1 96 ? 1.716 4.936 19.457 1.00 96.62 96 THR A CA 1
ATOM 727 C C . THR A 1 96 ? 2.704 5.949 20.009 1.00 96.62 96 THR A C 1
ATOM 729 O O . THR A 1 96 ? 3.164 5.804 21.141 1.00 96.62 96 THR A O 1
ATOM 732 N N . ASP A 1 97 ? 3.021 6.983 19.232 1.00 93.56 97 ASP A N 1
ATOM 733 C CA . ASP A 1 97 ? 3.739 8.148 19.756 1.00 93.56 97 ASP A CA 1
ATOM 734 C C . ASP A 1 97 ? 2.810 9.095 20.541 1.00 93.56 97 ASP A C 1
ATOM 736 O O . ASP A 1 97 ? 1.616 8.836 20.701 1.00 93.56 97 ASP A O 1
ATOM 740 N N . GLU A 1 98 ? 3.358 10.198 21.059 1.00 91.62 98 GLU A N 1
ATOM 741 C CA . GLU A 1 98 ? 2.616 11.189 21.858 1.00 91.62 98 GLU A CA 1
ATOM 742 C C . GLU A 1 98 ? 1.445 11.830 21.098 1.00 91.62 98 GLU A C 1
ATOM 744 O O . GLU A 1 98 ? 0.477 12.274 21.713 1.00 91.62 98 GLU A O 1
ATOM 749 N N . ALA A 1 99 ? 1.503 11.856 19.762 1.00 90.12 99 ALA A N 1
ATOM 750 C CA . ALA A 1 99 ? 0.421 12.350 18.916 1.00 90.12 99 ALA A CA 1
ATOM 751 C C . ALA A 1 99 ? -0.633 11.268 18.612 1.00 90.12 99 ALA A C 1
ATOM 753 O O . ALA A 1 99 ? -1.553 11.506 17.828 1.00 90.12 99 ALA A O 1
ATOM 754 N N . GLY A 1 100 ? -0.494 10.072 19.195 1.00 89.25 100 GLY A N 1
ATOM 755 C CA . GLY A 1 100 ? -1.346 8.918 18.932 1.00 89.25 100 GLY A CA 1
ATOM 756 C C . GLY A 1 100 ? -1.069 8.249 17.583 1.00 89.25 100 GLY A C 1
ATOM 757 O O . GLY A 1 100 ? -1.861 7.416 17.141 1.00 89.25 100 GLY A O 1
ATOM 758 N N . ALA A 1 101 ? 0.023 8.597 16.893 1.00 92.25 101 ALA A N 1
ATOM 759 C CA . ALA A 1 101 ? 0.328 8.009 15.598 1.00 92.25 101 ALA A CA 1
ATOM 760 C C . ALA A 1 101 ? 0.995 6.641 15.773 1.00 92.25 101 ALA A C 1
ATOM 762 O O . ALA A 1 101 ? 1.951 6.493 16.533 1.00 92.25 101 ALA A O 1
ATOM 763 N N . LEU A 1 102 ? 0.509 5.642 15.032 1.00 95.62 102 LEU A N 1
ATOM 764 C CA . LEU A 1 102 ? 1.059 4.288 15.064 1.00 95.62 102 LEU A CA 1
ATOM 765 C C . LEU A 1 102 ? 2.538 4.280 14.643 1.00 95.62 102 LEU A C 1
ATOM 767 O O . LEU A 1 102 ? 2.901 4.890 13.631 1.00 95.62 102 LEU A O 1
ATOM 771 N N . ARG A 1 103 ? 3.362 3.550 15.394 1.00 97.12 103 ARG A N 1
ATOM 772 C CA . ARG A 1 103 ? 4.791 3.335 15.166 1.00 97.12 103 ARG A CA 1
ATOM 773 C C . ARG A 1 103 ? 5.090 1.857 14.986 1.00 97.12 103 ARG A C 1
ATOM 775 O O . ARG A 1 103 ? 4.537 0.997 15.675 1.00 97.12 103 ARG A O 1
ATOM 782 N N . TRP A 1 104 ? 5.970 1.572 14.040 1.00 97.81 104 TRP A N 1
ATOM 783 C CA . TRP A 1 104 ? 6.391 0.222 13.704 1.00 97.81 104 TRP A CA 1
ATOM 784 C C . TRP A 1 104 ? 7.595 -0.187 14.550 1.00 97.81 104 TRP A C 1
ATOM 786 O O . TRP A 1 104 ? 8.513 0.618 14.726 1.00 97.81 104 TRP A O 1
ATOM 796 N N . PRO A 1 105 ? 7.641 -1.433 15.048 1.00 97.94 105 PRO A N 1
ATOM 797 C CA . PRO A 1 105 ? 8.814 -1.897 15.766 1.00 97.94 105 PRO A CA 1
ATOM 798 C C . PRO A 1 105 ? 10.002 -2.099 14.819 1.00 97.94 105 PRO A C 1
ATOM 800 O O . PRO A 1 105 ? 9.845 -2.380 13.626 1.00 97.94 105 PRO A O 1
ATOM 803 N N . GLU A 1 106 ? 11.206 -2.011 15.378 1.00 98.06 106 GLU A N 1
ATOM 804 C CA . GLU A 1 106 ? 12.433 -2.388 14.683 1.00 98.06 106 GLU A CA 1
ATOM 805 C C . GLU A 1 106 ? 12.357 -3.832 14.162 1.00 98.06 106 GLU A C 1
ATOM 807 O O . GLU A 1 106 ? 11.769 -4.713 14.788 1.00 98.06 106 GLU A O 1
ATOM 812 N N . GLY A 1 107 ? 12.927 -4.067 12.981 1.00 98.25 107 GLY A N 1
ATOM 813 C CA . GLY A 1 107 ? 12.914 -5.352 12.289 1.00 98.25 107 GLY A CA 1
ATOM 814 C C . GLY A 1 107 ? 11.609 -5.660 11.553 1.00 98.25 107 GLY A C 1
ATOM 815 O O . GLY A 1 107 ? 11.557 -6.647 10.819 1.00 98.25 107 GLY A O 1
ATOM 816 N N . ALA A 1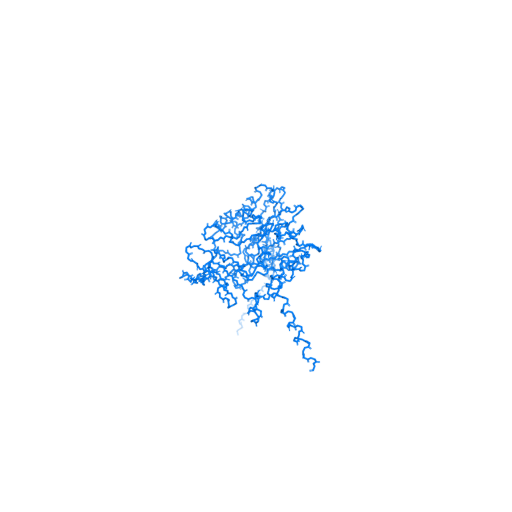 108 ? 10.566 -4.839 11.705 1.00 98.50 108 ALA A N 1
ATOM 817 C CA . ALA A 1 108 ? 9.330 -5.017 10.960 1.00 98.50 108 ALA A CA 1
ATOM 818 C C . ALA A 1 108 ? 9.532 -4.816 9.453 1.00 98.50 108 ALA A C 1
ATOM 820 O O . ALA A 1 108 ? 10.322 -3.982 9.006 1.00 98.50 108 ALA A O 1
ATOM 821 N N . GLU A 1 109 ? 8.776 -5.567 8.662 1.00 98.50 109 GLU A N 1
ATOM 822 C CA . GLU A 1 109 ? 8.813 -5.525 7.206 1.00 98.50 109 GLU A CA 1
ATOM 823 C C . GLU A 1 109 ? 7.412 -5.409 6.622 1.00 98.50 109 GLU A C 1
ATOM 825 O O . GLU A 1 109 ? 6.466 -6.020 7.121 1.00 98.50 109 GLU A O 1
ATOM 830 N N . ALA A 1 110 ? 7.289 -4.672 5.520 1.00 98.31 110 ALA A N 1
ATOM 831 C CA . ALA A 1 110 ? 6.053 -4.596 4.759 1.00 98.31 110 ALA A CA 1
ATOM 832 C C . ALA A 1 110 ? 6.316 -4.578 3.256 1.00 98.31 110 ALA A C 1
ATOM 834 O O . ALA A 1 110 ? 7.173 -3.833 2.788 1.00 98.31 110 ALA A O 1
ATOM 835 N N . ASP A 1 111 ? 5.525 -5.333 2.499 1.00 98.38 111 ASP A N 1
ATOM 836 C CA . ASP A 1 111 ? 5.566 -5.390 1.042 1.00 98.38 111 ASP A CA 1
ATOM 837 C C . ASP A 1 111 ? 4.188 -5.091 0.450 1.00 98.38 111 ASP A C 1
ATOM 839 O O . ASP A 1 111 ? 3.210 -5.798 0.685 1.00 98.38 111 ASP A O 1
ATOM 843 N N . ARG A 1 112 ? 4.118 -4.066 -0.398 1.00 97.69 112 ARG A N 1
ATOM 844 C CA . ARG A 1 112 ? 3.015 -3.865 -1.335 1.00 97.69 112 ARG A CA 1
ATOM 845 C C . ARG A 1 112 ? 3.296 -4.672 -2.596 1.00 97.69 112 ARG A C 1
ATOM 847 O O . ARG A 1 112 ? 4.152 -4.299 -3.402 1.00 97.69 112 ARG A O 1
ATOM 854 N N . VAL A 1 113 ? 2.497 -5.707 -2.811 1.00 98.25 113 VAL A N 1
AT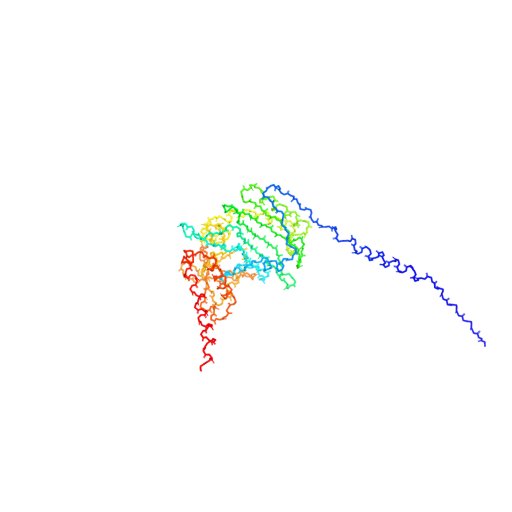OM 855 C CA . VAL A 1 113 ? 2.588 -6.605 -3.960 1.00 98.25 113 VAL A CA 1
ATOM 856 C C . VAL A 1 113 ? 1.491 -6.259 -4.953 1.00 98.25 113 VAL A C 1
ATOM 858 O O . VAL A 1 113 ? 0.299 -6.384 -4.675 1.00 98.25 113 VAL A O 1
ATOM 861 N N . GLU A 1 114 ? 1.880 -5.813 -6.141 1.00 97.31 114 GLU A N 1
ATOM 862 C CA . GLU A 1 114 ? 0.952 -5.681 -7.254 1.00 97.31 114 GLU A CA 1
ATOM 863 C C . GLU A 1 114 ? 0.862 -6.999 -8.007 1.00 97.31 114 GLU A C 1
ATOM 865 O O . GLU A 1 114 ? 1.834 -7.437 -8.627 1.00 97.31 114 GLU A O 1
ATOM 870 N N . ARG A 1 115 ? -0.332 -7.592 -8.015 1.00 97.31 115 ARG A N 1
ATOM 871 C CA . ARG A 1 115 ? -0.634 -8.734 -8.871 1.00 97.31 115 ARG A CA 1
ATOM 872 C C . ARG A 1 115 ? -1.389 -8.298 -10.105 1.00 97.31 115 ARG A C 1
ATOM 874 O O . ARG A 1 115 ? -2.266 -7.436 -10.046 1.00 97.31 115 ARG A O 1
ATOM 881 N N . LEU A 1 116 ? -1.056 -8.929 -11.218 1.00 95.62 116 LEU A N 1
ATOM 882 C CA . LEU A 1 116 ? -1.661 -8.714 -12.521 1.00 95.62 116 LEU A CA 1
ATOM 883 C C . LEU A 1 116 ? -2.227 -10.030 -13.032 1.00 95.62 116 LEU A C 1
ATOM 885 O O . LEU A 1 116 ? -1.642 -11.083 -12.791 1.00 95.62 116 LEU A O 1
ATOM 889 N N . ARG A 1 117 ? -3.349 -9.973 -13.744 1.00 94.56 117 ARG A N 1
ATOM 890 C CA . ARG A 1 117 ? -3.900 -11.141 -14.421 1.00 94.56 117 ARG A CA 1
ATOM 891 C C . ARG A 1 117 ? -3.281 -11.251 -15.814 1.00 94.56 117 ARG A C 1
ATOM 893 O O . ARG A 1 117 ? -3.423 -10.337 -16.620 1.00 94.56 117 ARG A O 1
ATOM 900 N N . VAL A 1 118 ? -2.577 -12.347 -16.075 1.00 91.94 118 VAL A N 1
ATOM 901 C CA . VAL A 1 118 ? -1.926 -12.672 -17.354 1.00 91.94 118 VAL A CA 1
ATOM 902 C C . VAL A 1 118 ? -2.346 -14.089 -17.719 1.00 91.94 118 VAL A C 1
ATOM 904 O O . VAL A 1 118 ? -2.200 -14.996 -16.902 1.00 91.94 118 VAL A O 1
ATOM 907 N N . ASP A 1 119 ? -2.956 -14.259 -18.893 1.00 91.19 119 ASP A N 1
ATOM 908 C CA . ASP A 1 119 ? -3.485 -15.546 -19.375 1.00 91.19 119 ASP A CA 1
ATOM 909 C C . ASP A 1 119 ? -4.359 -16.262 -18.329 1.00 91.19 119 ASP A C 1
ATOM 911 O O . ASP A 1 119 ? -4.230 -17.451 -18.040 1.00 91.19 119 ASP A O 1
ATOM 915 N N . GLY A 1 120 ? -5.231 -15.484 -17.680 1.00 92.25 120 GLY A N 1
ATOM 916 C CA . GLY A 1 120 ? -6.157 -15.965 -16.657 1.00 92.25 120 GLY A CA 1
ATOM 917 C C . GLY A 1 120 ? -5.550 -16.188 -15.266 1.00 92.25 120 GLY A C 1
ATOM 918 O O . GLY A 1 120 ? -6.327 -16.340 -14.321 1.00 92.25 120 GLY A O 1
ATOM 919 N N . ARG A 1 121 ? -4.221 -16.131 -15.106 1.00 93.88 121 ARG A N 1
ATOM 920 C CA . ARG A 1 121 ? -3.496 -16.385 -13.847 1.00 93.88 121 ARG A CA 1
ATOM 921 C C . ARG A 1 121 ? -3.014 -15.097 -13.188 1.00 93.88 121 ARG A C 1
ATOM 923 O O . ARG A 1 121 ? -2.687 -14.133 -13.872 1.00 93.88 121 ARG A O 1
ATOM 930 N N . TRP A 1 122 ? -2.943 -15.083 -11.859 1.00 95.12 122 TRP A N 1
ATOM 931 C CA . TRP A 1 122 ? -2.318 -13.986 -11.122 1.00 95.12 122 TRP A CA 1
ATOM 932 C C . TRP A 1 122 ? -0.802 -14.145 -11.127 1.00 95.12 122 TRP A C 1
ATOM 934 O O . TRP A 1 122 ? -0.293 -15.194 -10.749 1.00 95.12 122 TRP A O 1
ATOM 944 N N . VAL A 1 123 ? -0.091 -13.093 -11.513 1.00 96.06 123 VAL A N 1
ATOM 945 C CA . VAL A 1 123 ? 1.373 -13.022 -11.485 1.00 96.06 123 VAL A CA 1
ATOM 946 C C . VAL A 1 123 ? 1.803 -11.755 -10.761 1.00 96.06 123 VAL A C 1
ATOM 948 O O . VAL A 1 123 ? 1.093 -10.746 -10.790 1.00 96.06 123 VAL A O 1
ATOM 951 N N . VAL A 1 124 ? 2.963 -11.779 -10.111 1.00 97.12 124 VAL A N 1
ATOM 952 C CA . VAL A 1 124 ? 3.512 -10.582 -9.463 1.00 97.12 124 VAL A CA 1
ATOM 953 C C . VAL A 1 124 ? 4.081 -9.650 -10.529 1.00 97.12 124 VAL A C 1
ATOM 955 O O . VAL A 1 124 ? 4.884 -10.069 -11.354 1.00 97.12 124 VAL A O 1
ATOM 958 N N . GLY A 1 125 ? 3.651 -8.389 -10.542 1.00 95.44 125 GLY A N 1
ATOM 959 C CA . GLY A 1 125 ? 4.121 -7.378 -11.493 1.00 95.44 125 GLY A CA 1
ATOM 960 C C . GLY A 1 125 ? 5.089 -6.353 -10.908 1.00 95.44 125 GLY A C 1
ATOM 961 O O . GLY A 1 125 ? 5.905 -5.803 -11.647 1.00 95.44 125 GLY A O 1
ATOM 962 N N . ASP A 1 126 ? 4.983 -6.077 -9.610 1.00 96.06 126 ASP A N 1
ATOM 963 C CA . ASP A 1 126 ? 5.768 -5.072 -8.889 1.00 96.06 126 ASP A CA 1
ATOM 964 C C . ASP A 1 126 ? 5.709 -5.378 -7.392 1.00 96.06 126 ASP A C 1
ATOM 966 O O . ASP A 1 126 ? 4.631 -5.685 -6.877 1.00 96.06 126 ASP A O 1
ATOM 970 N N . VAL A 1 127 ? 6.836 -5.256 -6.696 1.00 97.94 127 VAL A N 1
ATOM 971 C CA . VAL A 1 127 ? 6.878 -5.272 -5.230 1.00 97.94 127 VAL A CA 1
ATOM 972 C C . VAL A 1 127 ? 7.566 -4.006 -4.767 1.00 97.94 127 VAL A C 1
ATOM 974 O O . VAL A 1 127 ? 8.702 -3.748 -5.156 1.00 97.94 127 VAL A O 1
ATOM 977 N N . ARG A 1 128 ? 6.887 -3.228 -3.929 1.00 97.38 128 ARG A N 1
ATOM 978 C CA . ARG A 1 128 ? 7.466 -2.079 -3.227 1.00 97.38 128 ARG A CA 1
ATOM 979 C C . ARG A 1 128 ? 7.363 -2.347 -1.746 1.00 97.38 128 ARG A C 1
ATOM 981 O O . ARG A 1 128 ? 6.254 -2.535 -1.258 1.00 97.38 128 ARG A O 1
ATOM 988 N N . GLY A 1 129 ? 8.487 -2.361 -1.056 1.00 96.81 129 GLY A N 1
ATOM 989 C CA . GLY A 1 129 ? 8.519 -2.726 0.345 1.00 96.81 129 GLY A CA 1
ATOM 990 C C . GLY A 1 129 ? 9.415 -1.839 1.177 1.00 96.81 129 GLY A C 1
ATOM 991 O O . GLY A 1 129 ? 10.058 -0.911 0.681 1.00 96.81 129 GLY A O 1
ATOM 992 N N . VAL A 1 130 ? 9.438 -2.159 2.457 1.00 97.56 130 VAL A N 1
ATOM 993 C CA . VAL A 1 130 ? 10.217 -1.476 3.474 1.00 97.56 130 VAL A CA 1
ATOM 994 C C . VAL A 1 130 ? 10.600 -2.456 4.575 1.00 97.56 130 VAL A C 1
ATOM 996 O O . VAL A 1 130 ? 9.842 -3.373 4.895 1.00 97.56 130 VAL A O 1
ATOM 999 N N . ARG A 1 131 ? 11.766 -2.235 5.169 1.00 97.94 131 ARG A N 1
ATOM 1000 C CA . ARG A 1 131 ? 12.185 -2.831 6.433 1.00 97.94 131 ARG A CA 1
ATOM 1001 C C . ARG A 1 131 ? 12.571 -1.723 7.402 1.00 97.94 131 ARG A C 1
ATOM 1003 O O . ARG A 1 131 ? 13.303 -0.811 7.017 1.00 97.94 131 ARG A O 1
ATOM 1010 N N . ILE A 1 132 ? 12.097 -1.809 8.638 1.00 97.94 132 ILE A N 1
ATOM 1011 C CA . ILE A 1 132 ? 12.508 -0.923 9.726 1.00 97.94 132 ILE A CA 1
ATOM 1012 C C . ILE A 1 132 ? 13.819 -1.463 10.289 1.00 97.94 132 ILE A C 1
ATOM 1014 O O . ILE A 1 132 ? 13.865 -2.570 10.817 1.00 97.94 132 ILE A O 1
ATOM 1018 N N . GLY A 1 133 ? 14.905 -0.731 10.083 1.00 97.25 133 GLY A N 1
ATOM 1019 C CA . GLY A 1 133 ? 16.207 -1.016 10.671 1.00 97.25 133 GLY A CA 1
ATOM 1020 C C . GLY A 1 133 ? 16.370 -0.376 12.046 1.00 97.25 133 GLY A C 1
ATOM 1021 O O . GLY A 1 133 ? 15.428 0.188 12.608 1.00 97.25 133 GLY A O 1
ATOM 1022 N N . GLU A 1 134 ? 17.599 -0.448 12.545 1.00 96.31 134 GLU A N 1
ATOM 1023 C CA . GLU A 1 134 ? 18.015 0.152 13.810 1.00 96.31 134 GLU A CA 1
ATOM 1024 C C . GLU A 1 134 ? 17.652 1.641 13.883 1.00 96.31 134 GLU A C 1
ATOM 1026 O O . GLU A 1 134 ? 17.767 2.383 12.901 1.00 96.31 134 GLU A O 1
ATOM 1031 N N . GLY A 1 135 ? 17.157 2.073 15.045 1.00 94.81 135 GLY A N 1
ATOM 1032 C CA . GLY A 1 135 ? 16.765 3.467 15.277 1.00 94.81 135 GLY A CA 1
ATOM 1033 C C . GLY A 1 135 ? 15.579 3.938 14.423 1.00 94.81 135 GLY A C 1
ATOM 1034 O O . GLY A 1 135 ? 15.383 5.141 14.250 1.00 94.81 135 GLY A O 1
ATOM 1035 N N . GLY A 1 136 ? 14.798 3.011 13.857 1.00 94.69 136 GLY A N 1
ATOM 1036 C CA . GLY A 1 136 ? 13.649 3.329 13.006 1.00 94.69 136 GLY A CA 1
ATOM 1037 C C . GLY A 1 136 ? 14.019 3.737 11.576 1.00 94.69 136 GLY A C 1
ATOM 1038 O O . GLY A 1 136 ? 13.168 4.261 10.850 1.00 94.69 136 GLY A O 1
ATOM 1039 N N . LEU A 1 137 ? 15.272 3.522 11.158 1.00 95.62 137 LEU A N 1
ATOM 1040 C CA . LEU A 1 137 ? 15.739 3.846 9.813 1.00 95.62 137 LEU A CA 1
ATOM 1041 C C . LEU A 1 137 ? 15.043 2.969 8.768 1.00 95.62 137 LEU A C 1
ATOM 1043 O O . LEU A 1 137 ? 15.095 1.741 8.843 1.00 95.62 137 LEU A O 1
ATOM 1047 N N . ARG A 1 138 ? 14.423 3.570 7.746 1.00 96.25 138 ARG A N 1
ATOM 1048 C CA . ARG A 1 138 ? 13.730 2.785 6.716 1.00 96.25 138 ARG A CA 1
ATOM 1049 C C . ARG A 1 138 ? 14.688 2.332 5.620 1.00 96.25 138 ARG A C 1
ATOM 1051 O O . ARG A 1 138 ? 15.377 3.130 4.983 1.00 96.25 138 ARG A O 1
ATOM 1058 N N . HIS A 1 139 ? 14.663 1.034 5.345 1.00 97.12 139 HIS A N 1
ATOM 1059 C CA . HIS A 1 139 ? 15.275 0.436 4.168 1.00 97.12 139 HIS A CA 1
ATOM 1060 C C . HIS A 1 139 ? 14.186 0.152 3.138 1.00 97.12 139 HIS A C 1
ATOM 1062 O O . HIS A 1 139 ? 13.401 -0.782 3.291 1.00 97.12 139 HIS A O 1
ATOM 1068 N N . MET A 1 140 ? 14.113 0.980 2.104 1.00 96.81 140 MET A N 1
ATOM 1069 C CA . MET A 1 140 ? 13.124 0.856 1.037 1.00 96.81 140 MET A CA 1
ATOM 1070 C C . MET A 1 140 ? 13.563 -0.225 0.056 1.00 96.81 140 MET A C 1
ATOM 1072 O O . MET A 1 140 ? 14.754 -0.365 -0.208 1.00 96.81 140 MET A O 1
ATOM 1076 N N . ARG A 1 141 ? 12.622 -0.963 -0.533 1.00 97.38 141 ARG A N 1
ATOM 1077 C CA . ARG A 1 141 ? 12.930 -1.931 -1.590 1.00 97.38 141 ARG A CA 1
ATOM 1078 C C . ARG A 1 141 ? 11.959 -1.886 -2.751 1.00 97.38 141 ARG A C 1
ATOM 1080 O O . ARG A 1 141 ? 10.777 -1.585 -2.593 1.00 97.38 141 ARG A O 1
ATOM 1087 N N . LEU A 1 142 ? 12.472 -2.231 -3.924 1.00 97.38 142 LEU A N 1
ATOM 1088 C CA . LEU A 1 142 ? 11.712 -2.364 -5.158 1.00 97.38 142 LEU A CA 1
ATOM 1089 C C . LEU A 1 142 ? 12.191 -3.611 -5.895 1.00 97.38 142 LEU A C 1
ATOM 1091 O O . LEU A 1 142 ? 13.382 -3.732 -6.183 1.00 97.38 142 LEU A O 1
ATOM 1095 N N . LEU A 1 143 ? 11.263 -4.510 -6.221 1.00 98.06 143 LEU A N 1
ATOM 1096 C CA . LEU A 1 143 ? 11.525 -5.704 -7.018 1.00 98.06 143 LEU A CA 1
ATOM 1097 C C . LEU A 1 143 ? 10.582 -5.786 -8.215 1.00 98.06 143 LEU A C 1
ATOM 1099 O O . LEU A 1 143 ? 9.422 -5.367 -8.166 1.00 98.06 143 LEU A O 1
ATOM 1103 N N . ARG A 1 144 ? 11.094 -6.365 -9.299 1.00 97.25 144 ARG A N 1
ATOM 1104 C CA . ARG A 1 144 ? 10.386 -6.576 -10.562 1.00 97.25 144 ARG A CA 1
ATOM 1105 C C . ARG A 1 144 ? 10.618 -8.009 -11.047 1.00 97.25 144 ARG A C 1
ATOM 1107 O O . ARG A 1 144 ? 11.656 -8.583 -10.719 1.00 97.25 144 ARG A O 1
ATOM 1114 N N . PRO A 1 145 ? 9.703 -8.590 -11.838 1.00 96.31 145 PRO A N 1
ATOM 1115 C CA . PRO A 1 145 ? 9.951 -9.874 -12.485 1.00 96.31 145 PRO A CA 1
ATOM 1116 C C . PRO A 1 145 ? 11.195 -9.784 -13.354 1.00 96.31 145 PRO A C 1
ATOM 1118 O O . PRO A 1 145 ? 11.304 -8.860 -14.155 1.00 96.31 145 PRO A O 1
ATOM 1121 N N . GLU A 1 146 ? 12.126 -10.723 -13.224 1.00 95.06 146 GLU A N 1
ATOM 1122 C CA . GLU A 1 146 ? 13.298 -10.739 -14.100 1.00 95.06 146 GLU A CA 1
ATOM 1123 C C . GLU A 1 146 ? 12.888 -10.952 -15.560 1.00 95.06 146 GLU A C 1
ATOM 1125 O O . GLU A 1 146 ? 13.433 -10.323 -16.460 1.00 95.06 146 GLU A O 1
ATOM 1130 N N . ARG A 1 147 ? 11.869 -11.784 -15.782 1.00 92.88 147 ARG A N 1
ATOM 1131 C CA . ARG A 1 147 ? 11.272 -12.063 -17.088 1.00 92.88 147 ARG A CA 1
ATOM 1132 C C . ARG A 1 147 ? 9.742 -12.013 -17.007 1.00 92.88 147 ARG A C 1
ATOM 1134 O O . ARG A 1 147 ? 9.197 -12.150 -15.911 1.00 92.88 147 ARG A O 1
ATOM 1141 N N . PRO A 1 148 ? 9.031 -11.845 -18.133 1.00 91.44 148 PRO A N 1
ATOM 1142 C CA . PRO A 1 148 ? 7.575 -11.957 -18.155 1.00 91.44 148 PRO A CA 1
ATOM 1143 C C . PRO A 1 148 ? 7.067 -13.364 -17.812 1.00 91.44 148 PRO A C 1
ATOM 1145 O O . PRO A 1 148 ? 7.759 -14.363 -18.027 1.00 91.44 148 PRO A O 1
ATOM 1148 N N . GLY A 1 149 ? 5.818 -13.434 -17.345 1.00 89.12 149 GLY A N 1
ATOM 1149 C CA . GLY A 1 149 ? 5.097 -14.687 -17.110 1.00 89.12 149 GLY A CA 1
ATOM 1150 C C . GLY A 1 149 ? 4.998 -15.124 -15.644 1.00 89.12 149 GLY A C 1
ATOM 1151 O O . GLY A 1 149 ? 5.545 -14.505 -14.733 1.00 89.12 149 GLY A O 1
ATOM 1152 N N . ALA A 1 150 ? 4.240 -16.199 -15.426 1.00 91.25 150 ALA A N 1
ATOM 1153 C CA . ALA A 1 150 ? 3.997 -16.770 -14.103 1.00 91.25 150 ALA A CA 1
ATOM 1154 C C . ALA A 1 150 ? 5.253 -17.442 -13.527 1.00 91.25 150 ALA A C 1
ATOM 1156 O O . ALA A 1 150 ? 6.051 -18.017 -14.270 1.00 91.25 150 ALA A O 1
ATOM 1157 N N . GLY A 1 151 ? 5.420 -17.363 -12.203 1.00 91.69 151 GLY A N 1
ATOM 1158 C CA . GLY A 1 151 ? 6.558 -17.950 -11.491 1.00 91.69 151 GLY A CA 1
ATOM 1159 C C . GLY A 1 151 ? 7.922 -17.332 -11.820 1.00 91.69 151 GLY A C 1
ATOM 1160 O O . GLY A 1 151 ? 8.943 -17.868 -11.401 1.00 91.69 151 GLY A O 1
ATOM 1161 N N . ALA A 1 152 ? 7.978 -16.233 -12.579 1.00 94.44 152 ALA A N 1
ATOM 1162 C CA . ALA A 1 152 ? 9.234 -15.545 -12.840 1.00 94.44 152 ALA A CA 1
ATOM 1163 C C . ALA A 1 152 ? 9.819 -15.010 -11.528 1.00 94.44 152 ALA A C 1
ATOM 1165 O O . ALA A 1 152 ? 9.133 -14.287 -10.803 1.00 94.44 152 ALA A O 1
ATOM 1166 N N . ARG A 1 153 ? 11.090 -15.329 -11.245 1.00 96.31 153 ARG A N 1
ATOM 1167 C CA . ARG A 1 153 ? 11.781 -14.792 -10.069 1.00 96.31 153 ARG A CA 1
ATOM 1168 C C . ARG A 1 153 ? 11.715 -13.269 -10.051 1.00 96.31 153 ARG A C 1
ATOM 1170 O O . ARG A 1 153 ? 11.761 -12.620 -11.102 1.00 96.31 153 ARG A O 1
ATOM 1177 N N . LEU A 1 154 ? 11.636 -12.697 -8.858 1.00 97.75 154 LEU A N 1
ATOM 1178 C CA . LEU A 1 154 ? 11.710 -11.253 -8.681 1.00 97.75 154 LEU A CA 1
ATOM 1179 C C . LEU A 1 154 ? 13.138 -10.863 -8.359 1.00 97.75 154 LEU A C 1
ATOM 1181 O O . LEU A 1 154 ? 13.810 -11.532 -7.580 1.00 97.75 154 LEU A O 1
ATOM 1185 N N . VAL A 1 155 ? 13.578 -9.756 -8.931 1.00 97.75 155 VAL A N 1
ATOM 1186 C CA . VAL A 1 155 ? 14.902 -9.198 -8.698 1.00 97.75 155 VAL A CA 1
ATOM 1187 C C . VAL A 1 155 ? 14.792 -7.706 -8.442 1.00 97.75 155 VAL A C 1
ATOM 1189 O O . VAL A 1 155 ? 13.901 -7.032 -8.969 1.00 97.75 155 VAL A O 1
ATOM 1192 N N . GLY A 1 156 ? 15.681 -7.177 -7.613 1.00 97.50 156 GLY A N 1
ATOM 1193 C CA . GLY A 1 156 ? 15.620 -5.774 -7.251 1.00 97.50 156 GLY A CA 1
ATOM 1194 C C . GLY A 1 156 ? 16.653 -5.355 -6.232 1.00 97.50 156 GLY A C 1
ATOM 1195 O O . GLY A 1 156 ? 17.692 -5.997 -6.075 1.00 97.50 156 GLY A O 1
ATOM 1196 N N . TYR A 1 157 ? 16.341 -4.260 -5.553 1.00 98.12 157 TYR A N 1
ATOM 1197 C CA . TYR A 1 157 ? 17.245 -3.608 -4.619 1.00 98.12 157 TYR A CA 1
ATOM 1198 C C . TYR A 1 157 ? 16.504 -3.206 -3.353 1.00 98.12 157 TYR A C 1
ATOM 1200 O O . TYR A 1 157 ? 15.339 -2.813 -3.408 1.00 98.12 157 TYR A O 1
ATOM 1208 N N . GLU A 1 158 ? 17.213 -3.283 -2.237 1.00 98.00 158 GLU A N 1
ATOM 1209 C CA . GLU A 1 158 ? 16.925 -2.614 -0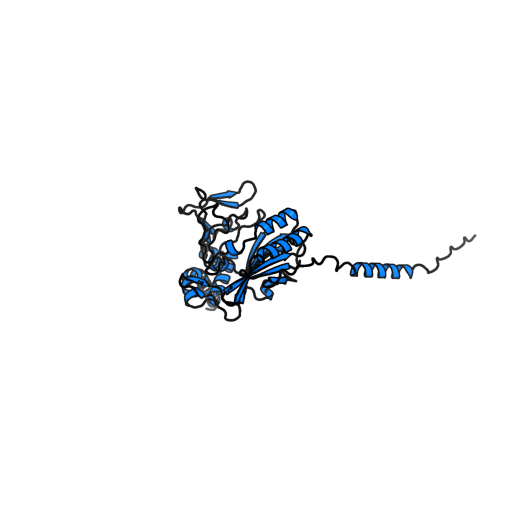.976 1.00 98.00 158 GLU A CA 1
ATOM 1210 C C . GLU A 1 158 ? 17.962 -1.504 -0.784 1.00 98.00 158 GLU A C 1
ATOM 1212 O O . GLU A 1 158 ? 19.134 -1.695 -1.107 1.00 98.00 158 GLU A O 1
ATOM 1217 N N . TRP A 1 159 ? 17.556 -0.348 -0.275 1.00 97.38 159 TRP A N 1
ATOM 1218 C CA . TRP A 1 159 ? 18.452 0.764 0.020 1.00 97.38 159 TRP A CA 1
ATOM 1219 C C . TRP A 1 159 ? 17.998 1.519 1.264 1.00 97.38 159 TRP A C 1
ATOM 1221 O O . TRP A 1 159 ? 16.806 1.626 1.544 1.00 97.38 159 TRP A O 1
ATOM 1231 N N . SER A 1 160 ? 18.957 2.058 2.011 1.00 96.19 160 SER A N 1
ATOM 1232 C CA . SER A 1 160 ? 18.673 2.971 3.118 1.00 96.19 160 SER A CA 1
ATOM 1233 C C . SER A 1 160 ? 18.093 4.290 2.606 1.00 96.19 160 SER A C 1
ATOM 1235 O O . SER A 1 160 ? 18.625 4.883 1.665 1.00 96.19 160 SER A O 1
ATOM 1237 N N . GLU A 1 161 ? 17.037 4.795 3.247 1.00 94.31 161 GLU A N 1
ATOM 1238 C CA . GLU A 1 161 ? 16.528 6.141 2.962 1.00 94.31 161 GLU A CA 1
ATOM 1239 C C . GLU A 1 161 ? 17.512 7.253 3.360 1.00 94.31 161 GLU A C 1
ATOM 1241 O O . GLU A 1 161 ? 17.443 8.353 2.817 1.00 94.31 161 GLU A O 1
ATOM 1246 N N . ALA A 1 162 ? 18.453 6.962 4.266 1.00 95.25 162 ALA A N 1
ATOM 1247 C CA . ALA A 1 162 ? 19.466 7.912 4.721 1.00 95.25 162 ALA A CA 1
ATOM 1248 C C . ALA A 1 162 ? 20.624 8.094 3.729 1.00 95.25 162 ALA A C 1
ATOM 1250 O O . ALA A 1 162 ? 21.495 8.927 3.968 1.00 95.25 162 ALA A O 1
ATOM 1251 N N . THR A 1 163 ? 20.667 7.337 2.626 1.00 95.81 163 THR A N 1
ATOM 1252 C CA . THR A 1 163 ? 21.725 7.457 1.615 1.00 95.81 163 THR A CA 1
ATOM 1253 C C . THR A 1 163 ? 21.174 8.114 0.345 1.00 95.81 163 THR A C 1
ATOM 1255 O O . THR A 1 163 ? 20.519 7.451 -0.470 1.00 95.81 163 THR A O 1
ATOM 1258 N N . PRO A 1 164 ? 21.433 9.419 0.132 1.00 92.62 164 PRO A N 1
ATOM 1259 C CA . PRO A 1 164 ? 20.928 10.135 -1.029 1.00 92.62 164 PRO A CA 1
ATOM 1260 C C . PRO A 1 164 ? 21.363 9.482 -2.342 1.00 92.62 164 PRO A C 1
ATOM 1262 O O . PRO A 1 164 ? 22.496 9.043 -2.503 1.00 92.62 164 PRO A O 1
ATOM 1265 N N . GLY A 1 165 ? 20.458 9.451 -3.318 1.00 94.19 165 GLY A N 1
ATOM 1266 C CA . GLY A 1 165 ? 20.760 8.976 -4.670 1.00 94.19 165 GLY A CA 1
ATOM 1267 C C . GLY A 1 165 ? 20.621 7.467 -4.885 1.00 94.19 165 GLY A C 1
ATOM 1268 O O . GLY A 1 165 ? 20.332 7.087 -6.021 1.00 94.19 165 GLY A O 1
ATOM 1269 N N . LEU A 1 166 ? 20.700 6.624 -3.843 1.00 95.50 166 LEU A N 1
ATOM 1270 C CA . LEU A 1 166 ? 20.520 5.170 -4.002 1.00 95.50 166 LEU A CA 1
ATOM 1271 C C . LEU A 1 166 ? 19.147 4.807 -4.567 1.00 95.50 166 LEU A C 1
ATOM 1273 O O . LEU A 1 166 ? 19.045 3.918 -5.407 1.00 95.50 166 LEU A O 1
ATOM 1277 N N . GLU A 1 167 ? 18.101 5.544 -4.190 1.00 95.00 167 GLU A N 1
ATOM 1278 C CA . GLU A 1 167 ? 16.775 5.352 -4.773 1.00 95.00 167 GLU A CA 1
ATOM 1279 C C . GLU A 1 167 ? 16.788 5.538 -6.298 1.00 95.00 167 GLU A C 1
ATOM 1281 O O . GLU A 1 167 ? 16.248 4.709 -7.035 1.00 95.00 167 GLU A O 1
ATOM 1286 N N . ARG A 1 168 ? 17.405 6.625 -6.783 1.00 94.31 168 ARG A N 1
ATOM 1287 C CA . ARG A 1 168 ? 17.484 6.909 -8.222 1.00 94.31 168 ARG A CA 1
ATOM 1288 C C . ARG A 1 168 ? 18.331 5.863 -8.937 1.00 94.31 168 ARG A C 1
ATOM 1290 O O . ARG A 1 168 ? 17.932 5.415 -10.006 1.00 94.31 168 ARG A O 1
ATOM 1297 N N . ALA A 1 169 ? 19.446 5.446 -8.337 1.00 95.31 169 ALA A N 1
ATOM 1298 C CA . ALA A 1 169 ? 20.303 4.397 -8.879 1.00 95.31 169 ALA A CA 1
ATOM 1299 C C . ALA A 1 169 ? 19.559 3.051 -8.990 1.00 95.31 169 ALA A C 1
ATOM 1301 O O . ALA A 1 169 ? 19.604 2.411 -10.039 1.00 95.31 169 ALA A O 1
ATOM 1302 N N . ALA A 1 170 ? 18.792 2.668 -7.963 1.00 95.75 170 ALA A N 1
ATOM 1303 C CA . ALA A 1 170 ? 17.978 1.453 -7.968 1.00 95.75 170 ALA A CA 1
ATOM 1304 C C . ALA A 1 170 ? 16.882 1.486 -9.043 1.00 95.75 170 ALA A C 1
ATOM 1306 O O . ALA A 1 170 ? 16.690 0.510 -9.772 1.00 95.75 170 ALA A O 1
ATOM 1307 N N . HIS A 1 171 ? 16.187 2.619 -9.190 1.00 95.25 171 HIS A N 1
ATOM 1308 C CA . HIS A 1 171 ? 15.185 2.792 -10.244 1.00 95.25 171 HIS A CA 1
ATOM 1309 C C . HIS A 1 171 ? 15.811 2.786 -11.643 1.00 95.25 171 HIS A C 1
ATOM 1311 O O . HIS A 1 171 ? 15.232 2.191 -12.549 1.00 95.25 171 HIS A O 1
ATOM 1317 N N . ALA A 1 172 ? 16.981 3.406 -11.825 1.00 94.81 172 ALA A N 1
ATOM 1318 C CA . ALA A 1 172 ? 17.700 3.402 -13.096 1.00 94.81 172 ALA A CA 1
ATOM 1319 C C . ALA A 1 172 ? 18.144 1.985 -13.487 1.00 94.81 172 ALA A C 1
ATOM 1321 O O . ALA A 1 172 ? 17.869 1.550 -14.602 1.00 94.81 172 ALA A O 1
ATOM 1322 N N . ALA A 1 173 ? 18.723 1.223 -12.554 1.00 95.38 173 ALA A N 1
ATOM 1323 C CA . ALA A 1 173 ? 19.105 -0.166 -12.798 1.00 95.38 173 ALA A CA 1
ATOM 1324 C C . ALA A 1 173 ? 17.893 -1.026 -13.205 1.00 95.38 173 ALA A C 1
ATOM 1326 O O . ALA A 1 173 ? 17.940 -1.757 -14.191 1.00 95.38 173 ALA A O 1
ATOM 1327 N N . LEU A 1 174 ? 16.761 -0.892 -12.509 1.00 96.31 174 LEU A N 1
ATOM 1328 C CA . LEU A 1 174 ? 15.535 -1.611 -12.870 1.00 96.31 174 LEU A CA 1
ATOM 1329 C C . LEU A 1 174 ? 14.886 -1.113 -14.171 1.00 96.31 174 LEU A C 1
ATOM 1331 O O . LEU A 1 174 ? 14.198 -1.884 -14.841 1.00 96.31 174 LEU A O 1
ATOM 1335 N N . ALA A 1 175 ? 15.099 0.145 -14.554 1.00 95.25 175 ALA A N 1
ATOM 1336 C CA . ALA A 1 175 ? 14.692 0.653 -15.858 1.00 95.25 175 ALA A CA 1
ATOM 1337 C C . ALA A 1 175 ? 15.498 -0.013 -16.987 1.00 95.25 175 ALA A C 1
ATOM 1339 O O . ALA A 1 175 ? 14.900 -0.406 -17.988 1.00 95.25 175 ALA A O 1
ATOM 1340 N N . GLU A 1 176 ? 16.805 -0.241 -16.804 1.00 94.88 176 GLU A N 1
ATOM 1341 C CA . GLU A 1 176 ? 17.612 -1.011 -17.763 1.00 94.88 176 GLU A CA 1
ATOM 1342 C C . GLU A 1 176 ? 17.148 -2.466 -17.880 1.00 94.88 176 GLU A C 1
ATOM 1344 O O . GLU A 1 176 ? 17.008 -2.974 -18.992 1.00 94.88 176 GLU A O 1
ATOM 1349 N N . LEU A 1 177 ? 16.799 -3.117 -16.762 1.00 94.12 177 LEU A N 1
ATOM 1350 C CA . LEU A 1 177 ? 16.176 -4.447 -16.794 1.00 94.12 177 LEU A CA 1
ATOM 1351 C C . LEU A 1 177 ? 14.899 -4.457 -17.653 1.00 94.12 177 LEU A C 1
ATOM 1353 O O . LEU A 1 177 ? 14.666 -5.394 -18.417 1.00 94.12 177 LEU A O 1
ATOM 1357 N N . ILE A 1 178 ? 14.066 -3.415 -17.547 1.00 94.25 178 ILE A N 1
ATOM 1358 C CA . ILE A 1 178 ? 12.851 -3.287 -18.362 1.00 94.25 178 ILE A CA 1
ATOM 1359 C C . ILE A 1 178 ? 13.189 -3.140 -19.852 1.00 94.25 178 ILE A C 1
ATOM 1361 O O . ILE A 1 178 ? 12.541 -3.786 -20.683 1.00 94.25 178 ILE A O 1
ATOM 1365 N N . ARG A 1 179 ? 14.184 -2.311 -20.197 1.00 93.56 179 ARG A N 1
ATOM 1366 C CA . ARG A 1 179 ? 14.633 -2.115 -21.588 1.00 93.56 179 ARG A CA 1
ATOM 1367 C C . ARG A 1 179 ? 15.194 -3.393 -22.198 1.00 93.56 179 ARG A C 1
ATOM 1369 O O . ARG A 1 179 ? 14.882 -3.694 -23.345 1.00 93.56 179 ARG A O 1
ATOM 1376 N N . ALA A 1 180 ? 15.897 -4.197 -21.403 1.00 91.81 180 ALA A N 1
ATOM 1377 C CA . ALA A 1 180 ? 16.410 -5.509 -21.794 1.00 91.81 180 ALA A CA 1
ATOM 1378 C C . ALA A 1 180 ? 15.320 -6.594 -21.959 1.00 91.81 180 ALA A C 1
ATOM 1380 O O . ALA A 1 180 ? 15.631 -7.758 -22.188 1.00 91.81 180 ALA A O 1
ATOM 1381 N N . GLY A 1 181 ? 14.033 -6.246 -21.839 1.00 89.88 181 GLY A N 1
ATOM 1382 C CA . GLY A 1 181 ? 12.908 -7.165 -22.037 1.00 89.88 181 GLY A CA 1
ATOM 1383 C C . GLY A 1 181 ? 12.361 -7.784 -20.750 1.00 89.88 181 GLY A C 1
ATOM 1384 O O . GLY A 1 181 ? 11.242 -8.304 -20.766 1.00 89.88 181 GLY A O 1
ATOM 1385 N N . GLY A 1 182 ? 13.083 -7.649 -19.638 1.00 90.81 182 GLY A N 1
ATOM 1386 C CA . GLY A 1 182 ? 12.656 -8.057 -18.306 1.00 90.81 182 GLY A CA 1
ATOM 1387 C C . GLY A 1 182 ? 11.751 -7.039 -17.612 1.00 90.81 182 GLY A C 1
ATOM 1388 O O . GLY A 1 182 ? 11.053 -6.233 -18.238 1.00 90.81 182 GLY A O 1
ATOM 1389 N N . GLY A 1 183 ? 11.722 -7.098 -16.279 1.00 85.19 183 GLY A N 1
ATOM 1390 C CA . GLY A 1 183 ? 11.158 -6.073 -15.394 1.00 85.19 183 GLY A CA 1
ATOM 1391 C C . GLY A 1 183 ? 9.642 -5.869 -15.499 1.00 85.19 183 GLY A C 1
ATOM 1392 O O . GLY A 1 183 ? 9.090 -4.924 -14.920 1.00 85.19 183 GLY A O 1
ATOM 1393 N N . ARG A 1 184 ? 8.944 -6.717 -16.259 1.00 87.19 184 ARG A N 1
ATOM 1394 C CA . ARG A 1 184 ? 7.525 -6.585 -16.598 1.00 87.19 184 ARG A CA 1
ATOM 1395 C C . ARG A 1 184 ? 6.850 -7.942 -16.515 1.00 87.19 184 ARG A C 1
ATOM 1397 O O . ARG A 1 184 ? 7.290 -8.890 -17.146 1.00 87.19 184 ARG A O 1
ATOM 1404 N N . ALA A 1 185 ? 5.718 -7.995 -15.822 1.00 71.12 185 ALA A N 1
ATOM 1405 C CA . ALA A 1 185 ? 4.877 -9.191 -15.800 1.00 71.12 185 ALA A CA 1
ATOM 1406 C C . ALA A 1 185 ? 4.175 -9.464 -17.144 1.00 71.12 185 ALA A C 1
ATOM 1408 O O . ALA A 1 185 ? 3.896 -10.619 -17.450 1.00 71.12 185 ALA A O 1
ATOM 1409 N N . HIS A 1 186 ? 3.893 -8.426 -17.947 1.00 76.06 186 HIS A N 1
ATOM 1410 C CA . HIS A 1 186 ? 3.297 -8.557 -19.284 1.00 76.06 186 HIS A CA 1
ATOM 1411 C C . HIS A 1 186 ? 3.714 -7.409 -20.223 1.00 76.06 186 HIS A C 1
ATOM 1413 O O . HIS A 1 186 ? 4.050 -6.311 -19.773 1.00 76.06 186 HIS A O 1
ATOM 1419 N N . GLY A 1 187 ? 3.648 -7.650 -21.536 1.00 67.38 187 GLY A N 1
ATOM 1420 C CA . GLY A 1 187 ? 4.123 -6.740 -22.591 1.00 67.38 187 GLY A CA 1
ATOM 1421 C C . GLY A 1 187 ? 3.165 -5.619 -23.018 1.00 67.38 187 GLY A C 1
ATOM 1422 O O . GLY A 1 187 ? 3.402 -4.993 -24.042 1.00 67.38 187 GLY A O 1
ATOM 1423 N N . GLY A 1 188 ? 2.093 -5.340 -22.267 1.00 74.19 188 GLY A N 1
ATOM 1424 C CA . GLY A 1 188 ? 1.039 -4.400 -22.701 1.00 74.19 188 GLY A CA 1
ATOM 1425 C C . GLY A 1 188 ? 1.474 -2.930 -22.815 1.00 74.19 188 GLY A C 1
ATOM 1426 O O . GLY A 1 188 ? 0.738 -2.109 -23.351 1.00 74.19 188 GLY A O 1
ATOM 1427 N N . VAL A 1 189 ? 2.660 -2.586 -22.309 1.00 81.06 189 VAL A N 1
ATOM 1428 C CA . VAL A 1 189 ? 3.291 -1.270 -22.465 1.00 81.06 189 VAL A CA 1
ATOM 1429 C C . VAL A 1 189 ? 4.693 -1.484 -23.035 1.00 81.06 189 VAL A C 1
ATOM 1431 O O . VAL A 1 189 ? 5.441 -2.332 -22.533 1.00 81.06 189 VAL A O 1
ATOM 1434 N N . GLY A 1 190 ? 5.057 -0.712 -24.066 1.00 89.06 190 GLY A N 1
ATOM 1435 C CA . GLY A 1 190 ? 6.399 -0.736 -24.658 1.00 89.06 190 GLY A CA 1
ATOM 1436 C C . GLY A 1 190 ? 7.496 -0.510 -23.611 1.00 89.06 190 GLY A C 1
ATOM 1437 O O . GLY A 1 190 ? 7.279 0.216 -22.638 1.00 89.06 190 GLY A O 1
ATOM 1438 N N . ALA A 1 191 ? 8.656 -1.148 -23.795 1.00 91.44 191 ALA A N 1
ATOM 1439 C CA . ALA A 1 191 ? 9.723 -1.191 -22.791 1.00 91.44 191 ALA A CA 1
ATOM 1440 C C . ALA A 1 191 ? 10.184 0.212 -22.363 1.00 91.44 191 ALA A C 1
ATOM 1442 O O . ALA A 1 191 ? 10.194 0.499 -21.170 1.00 91.44 191 ALA A O 1
ATOM 1443 N N . GLU A 1 192 ? 10.417 1.122 -23.314 1.00 93.81 192 GLU A N 1
ATOM 1444 C CA . GLU A 1 192 ? 10.811 2.507 -23.009 1.00 93.81 192 GLU A CA 1
ATOM 1445 C C . GLU A 1 192 ? 9.775 3.258 -22.176 1.00 93.81 192 GLU A C 1
ATOM 1447 O O . GLU A 1 192 ? 10.101 3.899 -21.177 1.00 93.81 192 GLU A O 1
ATOM 1452 N N . ARG A 1 193 ? 8.491 3.139 -22.528 1.00 92.50 193 ARG A N 1
ATOM 1453 C CA . ARG A 1 193 ? 7.423 3.778 -21.754 1.00 92.50 193 ARG A CA 1
ATOM 1454 C C . ARG A 1 193 ? 7.327 3.181 -20.352 1.00 92.50 193 ARG A C 1
ATOM 1456 O O . ARG A 1 193 ? 7.096 3.917 -19.399 1.00 92.50 193 ARG A O 1
ATOM 1463 N N . ALA A 1 194 ? 7.495 1.869 -20.208 1.00 92.31 194 ALA A N 1
ATOM 1464 C CA . ALA A 1 194 ? 7.492 1.214 -18.903 1.00 92.31 194 ALA A CA 1
ATOM 1465 C C . ALA A 1 194 ? 8.700 1.631 -18.042 1.00 92.31 194 ALA A C 1
ATOM 1467 O O . ALA A 1 194 ? 8.521 1.915 -16.859 1.00 92.31 194 ALA A O 1
ATOM 1468 N N . ALA A 1 195 ? 9.892 1.726 -18.635 1.00 93.81 195 ALA A N 1
ATOM 1469 C CA . ALA A 1 195 ? 11.109 2.206 -17.986 1.00 93.81 195 ALA A CA 1
ATOM 1470 C C . ALA A 1 195 ? 10.969 3.674 -17.547 1.00 93.81 195 ALA A C 1
ATOM 1472 O O . ALA A 1 195 ? 11.234 4.007 -16.393 1.00 93.81 195 ALA A O 1
ATOM 1473 N N . SER A 1 196 ? 10.447 4.536 -18.425 1.00 91.50 196 SER A N 1
ATOM 1474 C CA . SER A 1 196 ? 10.152 5.941 -18.122 1.00 91.50 196 SER A CA 1
ATOM 1475 C C . SER A 1 196 ? 9.125 6.087 -16.993 1.00 91.50 196 SER A C 1
ATOM 1477 O O . SER A 1 196 ? 9.352 6.846 -16.054 1.00 91.50 196 SER A O 1
ATOM 1479 N N . LEU A 1 197 ? 8.038 5.303 -17.015 1.00 90.38 197 LEU A N 1
ATOM 1480 C CA . LEU A 1 197 ? 7.042 5.284 -15.937 1.00 90.38 197 LEU A CA 1
ATOM 1481 C C . LEU A 1 197 ? 7.618 4.797 -14.605 1.00 90.38 197 LEU A C 1
ATOM 1483 O O . LEU A 1 197 ? 7.150 5.226 -13.552 1.00 90.38 197 LEU A O 1
ATOM 1487 N N . LEU A 1 198 ? 8.583 3.874 -14.624 1.00 92.38 198 LEU A N 1
ATOM 1488 C CA . LEU A 1 198 ? 9.266 3.457 -13.405 1.00 92.38 198 LEU A CA 1
ATOM 1489 C C . LEU A 1 198 ? 10.122 4.604 -12.862 1.00 92.38 198 LEU A C 1
ATOM 1491 O O . LEU A 1 198 ? 9.988 4.950 -11.690 1.00 92.38 198 LEU A O 1
ATOM 1495 N N . ALA A 1 199 ? 10.938 5.223 -13.716 1.00 87.94 199 ALA A N 1
ATOM 1496 C CA . ALA A 1 199 ? 11.791 6.343 -13.335 1.00 87.94 199 ALA A CA 1
ATOM 1497 C C . ALA A 1 199 ? 10.978 7.540 -12.809 1.00 87.94 199 ALA A C 1
ATOM 1499 O O . ALA A 1 199 ? 11.336 8.123 -11.787 1.00 87.94 199 ALA A O 1
ATOM 1500 N N . SER A 1 200 ? 9.835 7.856 -13.429 1.00 85.38 200 SER A N 1
ATOM 1501 C CA . SER A 1 200 ? 8.953 8.951 -12.997 1.00 85.38 200 SER A CA 1
ATOM 1502 C C . SER A 1 200 ? 8.208 8.665 -11.689 1.00 85.38 200 SER A C 1
ATOM 1504 O O . SER A 1 200 ? 7.534 9.545 -11.163 1.00 85.38 200 SER A O 1
ATOM 1506 N N . ARG A 1 201 ? 8.259 7.422 -11.196 1.00 84.62 201 ARG A N 1
ATOM 1507 C CA . ARG A 1 201 ? 7.679 6.982 -9.918 1.00 84.62 201 ARG A CA 1
ATOM 1508 C C . ARG A 1 201 ? 8.749 6.737 -8.851 1.00 84.62 201 ARG A C 1
ATOM 1510 O O . ARG A 1 201 ? 8.467 6.023 -7.882 1.00 84.62 201 ARG A O 1
ATOM 1517 N N . SER A 1 202 ? 9.944 7.296 -9.054 1.00 80.56 202 SER A N 1
ATOM 1518 C CA . SER A 1 202 ? 10.912 7.535 -7.983 1.00 80.56 202 SER A CA 1
ATOM 1519 C C . SER A 1 202 ? 10.419 8.682 -7.088 1.00 80.56 202 SER A C 1
ATOM 1521 O O . SER A 1 202 ? 9.593 9.495 -7.502 1.00 80.56 202 SER A O 1
ATOM 1523 N N . GLY A 1 203 ? 10.872 8.722 -5.841 1.00 84.50 203 GLY A N 1
ATOM 1524 C CA . GLY A 1 203 ? 10.391 9.628 -4.796 1.00 84.50 203 GLY A CA 1
ATOM 1525 C C . GLY A 1 203 ? 9.545 8.934 -3.725 1.00 84.50 203 GLY A C 1
ATOM 1526 O O . GLY A 1 203 ? 8.608 9.535 -3.194 1.00 84.50 203 GLY A O 1
ATOM 1527 N N . CYS A 1 204 ? 9.853 7.677 -3.396 1.00 85.25 204 CYS A N 1
ATOM 1528 C CA . CYS A 1 204 ? 9.156 6.903 -2.372 1.00 85.25 204 CYS A CA 1
ATOM 1529 C C . CYS A 1 204 ? 9.083 7.663 -1.040 1.00 85.25 204 CYS A C 1
ATOM 1531 O O . CYS A 1 204 ? 8.014 7.716 -0.440 1.00 85.25 204 CYS A O 1
ATOM 1533 N N . VAL A 1 205 ? 10.168 8.319 -0.616 1.00 85.75 205 VAL A N 1
ATOM 1534 C CA . VAL A 1 205 ? 10.216 9.059 0.659 1.00 85.75 205 VAL A CA 1
ATOM 1535 C C . VAL A 1 205 ? 9.184 10.190 0.711 1.00 85.75 205 VAL A C 1
ATOM 1537 O O . VAL A 1 205 ? 8.467 10.308 1.698 1.00 85.75 205 VAL A O 1
ATOM 1540 N N . ALA A 1 206 ? 9.046 10.980 -0.359 1.00 87.31 206 ALA A N 1
ATOM 1541 C CA . ALA A 1 206 ? 8.086 12.088 -0.402 1.00 87.31 206 ALA A CA 1
ATOM 1542 C C . ALA A 1 206 ? 6.633 11.588 -0.375 1.00 87.31 206 ALA A C 1
ATOM 1544 O O . ALA A 1 206 ? 5.774 12.153 0.300 1.00 87.31 206 ALA A O 1
ATOM 1545 N N . CYS A 1 207 ? 6.361 10.485 -1.079 1.00 88.19 207 CYS A N 1
ATOM 1546 C CA . CYS A 1 207 ? 5.062 9.822 -1.042 1.00 88.19 207 CYS A CA 1
ATOM 1547 C C . CYS A 1 207 ? 4.766 9.210 0.340 1.00 88.19 207 CYS A C 1
ATOM 1549 O O . CYS A 1 207 ? 3.604 9.095 0.712 1.00 88.19 207 CYS A O 1
ATOM 1551 N N . HIS A 1 208 ? 5.786 8.828 1.103 1.00 92.62 208 HIS A N 1
ATOM 1552 C CA . HIS A 1 208 ? 5.690 8.199 2.423 1.00 92.62 208 HIS A CA 1
ATOM 1553 C C . HIS A 1 208 ? 6.187 9.129 3.540 1.00 92.62 208 HIS A C 1
ATOM 1555 O O . HIS A 1 208 ? 6.876 8.695 4.469 1.00 92.62 208 HIS A O 1
ATOM 1561 N N . ALA A 1 209 ? 5.871 10.423 3.441 1.00 93.81 209 ALA A N 1
ATOM 1562 C CA . ALA A 1 209 ? 6.122 11.370 4.521 1.00 93.81 209 ALA A CA 1
ATOM 1563 C C . ALA A 1 209 ? 5.390 10.915 5.796 1.00 93.81 209 ALA A C 1
ATOM 1565 O O . ALA A 1 209 ? 4.230 10.520 5.723 1.00 93.81 209 ALA A O 1
ATOM 1566 N N . LYS A 1 210 ? 6.073 10.951 6.946 1.00 94.88 210 LYS A N 1
ATOM 1567 C CA . LYS A 1 210 ? 5.532 10.523 8.246 1.00 94.88 210 LYS A CA 1
ATOM 1568 C C . LYS A 1 210 ? 4.362 11.418 8.665 1.00 94.88 210 LYS A C 1
ATOM 1570 O O . LYS A 1 210 ? 4.444 12.633 8.507 1.00 94.88 210 LYS A O 1
ATOM 1575 N N . GLY A 1 211 ? 3.283 10.823 9.175 1.00 95.44 211 GLY A N 1
ATOM 1576 C CA . GLY A 1 211 ? 2.112 11.546 9.682 1.00 95.44 211 GLY A CA 1
ATOM 1577 C C . GLY A 1 211 ? 1.389 12.409 8.643 1.00 95.44 211 GLY A C 1
ATOM 1578 O O . GLY A 1 211 ? 0.686 13.350 9.007 1.00 95.44 211 GLY A O 1
ATOM 1579 N N . ARG A 1 212 ? 1.563 12.143 7.341 1.00 95.88 212 ARG A N 1
ATOM 1580 C CA . ARG A 1 212 ? 0.886 12.900 6.287 1.00 95.88 212 ARG A CA 1
ATOM 1581 C C . ARG A 1 212 ? -0.637 12.749 6.428 1.00 95.88 212 ARG A C 1
ATOM 1583 O O . ARG A 1 212 ? -1.125 11.614 6.392 1.00 95.88 212 ARG A O 1
ATOM 1590 N N . PRO A 1 213 ? -1.405 13.852 6.490 1.00 96.06 213 PRO A N 1
ATOM 1591 C CA . PRO A 1 213 ? -2.857 13.774 6.560 1.00 96.06 213 PRO A CA 1
ATOM 1592 C C . PRO A 1 213 ? -3.454 13.226 5.258 1.00 96.06 213 PRO A C 1
ATOM 1594 O O . PRO A 1 213 ? -2.822 13.215 4.191 1.00 96.06 213 PRO A O 1
ATOM 1597 N N . ALA A 1 214 ? -4.708 12.784 5.348 1.00 96.50 214 ALA A N 1
ATOM 1598 C CA . ALA A 1 214 ? -5.502 12.491 4.167 1.00 96.50 214 ALA A CA 1
ATOM 1599 C C . ALA A 1 214 ? -5.715 13.776 3.355 1.00 96.50 214 ALA A C 1
ATOM 1601 O O . ALA A 1 214 ? -5.846 14.868 3.904 1.00 96.50 214 ALA A O 1
ATOM 1602 N N . ARG A 1 215 ? -5.734 13.638 2.034 1.00 96.38 215 ARG A N 1
ATOM 1603 C CA . ARG A 1 215 ? -6.012 14.739 1.111 1.00 96.38 215 ARG A CA 1
ATOM 1604 C C . ARG A 1 215 ? -7.509 14.992 1.039 1.00 96.38 215 ARG A C 1
ATOM 1606 O O . ARG A 1 215 ? -8.289 14.049 1.166 1.00 96.38 215 ARG A O 1
ATOM 1613 N N . ALA A 1 216 ? -7.896 16.237 0.779 1.00 94.44 216 ALA A N 1
ATOM 1614 C CA . ALA A 1 216 ? -9.304 16.632 0.723 1.00 94.44 216 ALA A CA 1
ATOM 1615 C C . ALA A 1 216 ? -9.815 16.823 -0.714 1.00 94.44 216 ALA A C 1
ATOM 1617 O O . ALA A 1 216 ? -11.011 16.670 -0.976 1.00 94.44 216 ALA A O 1
ATOM 1618 N N . ARG A 1 217 ? -8.924 17.142 -1.662 1.00 95.06 217 ARG A N 1
ATOM 1619 C CA . ARG A 1 217 ? -9.285 17.478 -3.044 1.00 95.06 217 ARG A CA 1
ATOM 1620 C C . ARG A 1 217 ? -8.531 16.670 -4.088 1.00 95.06 217 ARG A C 1
ATOM 1622 O O . ARG A 1 217 ? -7.364 16.293 -3.946 1.00 95.06 217 ARG A O 1
ATOM 1629 N N . VAL A 1 218 ? -9.215 16.462 -5.209 1.00 91.94 218 VAL A N 1
ATOM 1630 C CA . VAL A 1 218 ? -8.599 15.975 -6.440 1.00 91.94 218 VAL A CA 1
ATOM 1631 C C . VAL A 1 218 ? -7.584 17.019 -6.913 1.00 91.94 218 VAL A C 1
ATOM 1633 O O . VAL A 1 218 ? -7.894 18.202 -6.984 1.00 91.94 218 VAL A O 1
ATOM 1636 N N . GLY A 1 219 ? -6.374 16.580 -7.259 1.00 92.38 219 GLY A N 1
ATOM 1637 C CA . GLY A 1 219 ? -5.304 17.457 -7.752 1.00 92.38 219 GLY A CA 1
ATOM 1638 C C . GLY A 1 219 ? -4.194 17.729 -6.739 1.00 92.38 219 GLY A C 1
ATOM 1639 O O . GLY A 1 219 ? -3.093 18.081 -7.144 1.00 92.38 219 GLY A O 1
ATOM 1640 N N . GLU A 1 220 ? -4.413 17.449 -5.451 1.00 93.12 220 GLU A N 1
ATOM 1641 C CA . GLU A 1 220 ? -3.352 17.564 -4.442 1.00 93.12 220 GLU A CA 1
ATOM 1642 C C . GLU A 1 220 ? -2.225 16.526 -4.653 1.00 93.12 220 GLU A C 1
ATOM 1644 O O . GLU A 1 220 ? -1.119 16.688 -4.144 1.00 93.12 220 GLU A O 1
ATOM 1649 N N . GLY A 1 221 ? -2.471 15.471 -5.435 1.00 91.56 221 GLY A N 1
ATOM 1650 C CA . GLY A 1 221 ? -1.544 14.366 -5.699 1.00 91.56 221 GLY A CA 1
ATOM 1651 C C . GLY A 1 221 ? -2.035 13.055 -5.087 1.00 91.56 221 GLY A C 1
ATOM 1652 O O . GLY A 1 221 ? -2.998 13.042 -4.335 1.00 91.56 221 GLY A O 1
ATOM 1653 N N . VAL A 1 222 ? -1.403 11.930 -5.413 1.00 92.06 222 VAL A N 1
ATOM 1654 C CA . VAL A 1 222 ? -1.782 10.595 -4.902 1.00 92.06 222 VAL A CA 1
ATOM 1655 C C . VAL A 1 222 ? -0.636 9.989 -4.088 1.00 92.06 222 VAL A C 1
ATOM 1657 O O . VAL A 1 222 ? 0.512 10.375 -4.323 1.00 92.06 222 VAL A O 1
ATOM 1660 N N . PRO A 1 223 ? -0.895 9.024 -3.182 1.00 94.69 223 PRO A N 1
ATOM 1661 C CA . PRO A 1 223 ? -2.195 8.538 -2.687 1.00 94.69 223 PRO A CA 1
ATOM 1662 C C . PRO A 1 223 ? -2.990 9.589 -1.894 1.00 94.69 223 PRO A C 1
ATOM 1664 O O . PRO A 1 223 ? -2.417 10.556 -1.385 1.00 94.69 223 PRO A O 1
ATOM 1667 N N . PHE A 1 224 ? -4.306 9.409 -1.778 1.00 96.88 224 PHE A N 1
ATOM 1668 C CA . PHE A 1 224 ? -5.176 10.340 -1.046 1.00 96.88 224 PHE A CA 1
ATOM 1669 C C . PHE A 1 224 ? -5.270 10.043 0.444 1.00 96.88 224 PHE A C 1
ATOM 1671 O O . PHE A 1 224 ? -5.363 10.971 1.239 1.00 96.88 224 PHE A O 1
ATOM 1678 N N . ARG A 1 225 ? -5.203 8.775 0.843 1.00 96.12 225 ARG A N 1
ATOM 1679 C CA . ARG A 1 225 ? -5.255 8.374 2.256 1.00 96.12 225 ARG A CA 1
ATOM 1680 C C . ARG A 1 225 ? -4.070 8.916 3.074 1.00 96.12 225 ARG A C 1
ATOM 1682 O O . ARG A 1 225 ? -3.028 9.246 2.503 1.00 96.12 225 ARG A O 1
ATOM 1689 N N . ALA A 1 226 ? -4.252 8.987 4.391 1.00 96.62 226 ALA A N 1
ATOM 1690 C CA . ALA A 1 226 ? -3.232 9.394 5.360 1.00 96.62 226 ALA A CA 1
ATOM 1691 C C . ALA A 1 226 ? -2.157 8.314 5.566 1.00 96.62 226 ALA A C 1
ATOM 1693 O O . ALA A 1 226 ? -2.384 7.145 5.249 1.00 96.62 226 ALA A O 1
ATOM 1694 N N . THR A 1 227 ? -1.015 8.698 6.129 1.00 97.06 227 THR A N 1
ATOM 1695 C CA . THR A 1 227 ? 0.033 7.776 6.595 1.00 97.06 227 THR A CA 1
ATOM 1696 C C . THR A 1 227 ? 0.177 7.813 8.114 1.00 97.06 227 THR A C 1
ATOM 1698 O O . THR A 1 227 ? -0.062 8.854 8.720 1.00 97.06 227 THR A O 1
ATOM 1701 N N . ASP A 1 228 ? 0.656 6.723 8.708 1.00 95.88 228 ASP A N 1
ATOM 1702 C CA . ASP A 1 228 ? 1.009 6.637 10.128 1.00 95.88 228 ASP A CA 1
ATOM 1703 C C . ASP A 1 228 ? 2.287 7.403 10.494 1.00 95.88 228 ASP A C 1
ATOM 1705 O O . ASP A 1 228 ? 2.894 8.089 9.661 1.00 95.88 228 ASP A O 1
ATOM 1709 N N . GLY A 1 229 ? 2.693 7.280 11.762 1.00 95.38 229 GLY A N 1
ATOM 1710 C CA . GLY A 1 229 ? 3.857 7.947 12.330 1.00 95.38 229 GLY A CA 1
ATOM 1711 C C . GLY A 1 229 ? 5.178 7.558 11.667 1.00 95.38 229 GLY A C 1
ATOM 1712 O O . GLY A 1 229 ? 6.156 8.280 11.847 1.00 95.38 229 GLY A O 1
ATOM 1713 N N . ASP A 1 230 ? 5.213 6.490 10.864 1.00 95.31 230 ASP A N 1
ATOM 1714 C CA . ASP A 1 230 ? 6.380 6.057 10.092 1.00 95.31 230 ASP A CA 1
ATOM 1715 C C . ASP A 1 230 ? 6.191 6.170 8.573 1.00 95.31 230 ASP A C 1
ATOM 1717 O O . ASP A 1 230 ? 7.080 5.810 7.794 1.00 95.31 230 ASP A O 1
ATOM 1721 N N . GLY A 1 231 ? 5.090 6.779 8.130 1.00 95.25 231 GLY A N 1
ATOM 1722 C CA . GLY A 1 231 ? 4.831 7.061 6.722 1.00 95.25 231 GLY A CA 1
ATOM 1723 C C . GLY A 1 231 ? 4.178 5.898 5.974 1.00 95.25 231 GLY A C 1
ATOM 1724 O O . GLY A 1 231 ? 4.162 5.895 4.738 1.00 95.25 231 GLY A O 1
ATOM 1725 N N . PHE A 1 232 ? 3.629 4.904 6.678 1.00 96.19 232 PHE A N 1
ATOM 1726 C CA . PHE A 1 232 ? 2.925 3.783 6.066 1.00 96.19 232 PHE A CA 1
ATOM 1727 C C . PHE A 1 232 ? 1.424 3.994 6.027 1.00 96.19 232 PHE A C 1
ATOM 1729 O O . PHE A 1 232 ? 0.803 4.615 6.878 1.00 96.19 232 PHE A O 1
ATOM 1736 N N . TYR A 1 233 ? 0.826 3.450 4.980 1.00 95.56 233 TYR A N 1
ATOM 1737 C CA . TYR A 1 233 ? -0.596 3.594 4.719 1.00 95.56 233 TYR A CA 1
ATOM 1738 C C . TYR A 1 233 ? -1.441 2.505 5.369 1.00 95.56 233 TYR A C 1
ATOM 1740 O O . TYR A 1 233 ? -2.591 2.728 5.732 1.00 95.56 233 TYR A O 1
ATOM 1748 N N . SER A 1 234 ? -0.900 1.291 5.401 1.00 94.88 234 SER A N 1
ATOM 1749 C CA . SER A 1 234 ? -1.716 0.088 5.490 1.00 94.88 234 SER A CA 1
ATOM 1750 C C . SER A 1 234 ? -2.300 -0.169 6.875 1.00 94.88 234 SER A C 1
ATOM 1752 O O . SER A 1 234 ? -3.484 -0.475 6.913 1.00 94.88 234 SER A O 1
ATOM 1754 N N . PRO A 1 235 ? -1.572 -0.016 7.999 1.00 95.19 235 PRO A N 1
ATOM 1755 C CA . PRO A 1 235 ? -2.164 -0.254 9.316 1.00 95.19 235 PRO A CA 1
ATOM 1756 C C . PRO A 1 235 ? -3.321 0.697 9.614 1.00 95.19 235 PRO A C 1
ATOM 1758 O O . PRO A 1 235 ? -4.401 0.241 9.981 1.00 95.19 235 PRO A O 1
ATOM 1761 N N . LEU A 1 236 ? -3.151 1.998 9.348 1.00 94.88 236 LEU A N 1
ATOM 1762 C CA . LEU A 1 236 ? -4.251 2.959 9.472 1.00 94.88 236 LEU A CA 1
ATOM 1763 C C . LEU A 1 236 ? -5.396 2.627 8.523 1.00 94.88 236 LEU A C 1
ATOM 1765 O O . LEU A 1 236 ? -6.554 2.735 8.901 1.00 94.88 236 LEU A O 1
ATOM 1769 N N . ALA A 1 237 ? -5.093 2.178 7.305 1.00 96.44 237 ALA A N 1
ATOM 1770 C CA . ALA A 1 237 ? -6.125 1.742 6.380 1.00 96.44 237 ALA A CA 1
ATOM 1771 C C . ALA A 1 237 ? -6.803 0.421 6.799 1.00 96.44 237 ALA A C 1
ATOM 1773 O O . ALA A 1 237 ? -7.894 0.136 6.327 1.00 96.44 237 ALA A O 1
ATOM 1774 N N . VAL A 1 238 ? -6.201 -0.418 7.640 1.00 97.81 238 VAL A N 1
ATOM 1775 C CA . VAL A 1 238 ? -6.891 -1.579 8.225 1.00 97.81 238 VAL A CA 1
ATOM 1776 C C . VAL A 1 238 ? -7.795 -1.120 9.366 1.00 97.81 238 VAL A C 1
ATOM 1778 O O . VAL A 1 238 ? -8.943 -1.559 9.449 1.00 97.81 238 VAL A O 1
ATOM 1781 N N . MET A 1 239 ? -7.308 -0.208 10.209 1.00 96.50 239 MET A N 1
ATOM 1782 C CA . MET A 1 239 ? -8.044 0.286 11.374 1.00 96.50 239 MET A CA 1
ATOM 1783 C C . MET A 1 239 ? -9.154 1.287 11.024 1.00 96.50 239 MET A C 1
ATOM 1785 O O . MET A 1 239 ? -10.156 1.343 11.717 1.00 96.50 239 MET A O 1
ATOM 1789 N N . GLY A 1 240 ? -9.044 2.043 9.934 1.00 95.00 240 GLY A N 1
ATOM 1790 C CA . GLY A 1 240 ? -10.074 3.003 9.536 1.00 95.00 240 GLY A CA 1
ATOM 1791 C C . GLY A 1 240 ? -11.274 2.342 8.856 1.00 95.00 240 GLY A C 1
ATOM 1792 O O . GLY A 1 240 ? -11.099 1.600 7.889 1.00 95.00 240 GLY A O 1
ATOM 1793 N N . ASP A 1 241 ? -12.488 2.667 9.302 1.00 92.44 241 ASP A N 1
ATOM 1794 C CA . ASP A 1 241 ? -13.742 2.238 8.659 1.00 92.44 241 ASP A CA 1
ATOM 1795 C C . ASP A 1 241 ? -14.057 3.019 7.380 1.00 92.44 241 ASP A C 1
ATOM 1797 O O . ASP A 1 241 ? -14.782 2.528 6.512 1.00 92.44 241 ASP A O 1
ATOM 1801 N N . ALA A 1 242 ? -13.491 4.222 7.252 1.00 96.31 242 ALA A N 1
ATOM 1802 C CA . ALA A 1 242 ? -13.710 5.127 6.137 1.00 96.31 242 ALA A CA 1
ATOM 1803 C C . ALA A 1 242 ? -12.390 5.670 5.574 1.00 96.31 242 ALA A C 1
ATOM 1805 O O . ALA A 1 242 ? -11.461 5.971 6.325 1.00 96.31 242 ALA A O 1
ATOM 1806 N N . GLN A 1 243 ? -12.286 5.785 4.247 1.00 97.00 243 GLN A N 1
ATOM 1807 C CA . GLN A 1 243 ? -11.090 6.293 3.563 1.00 97.00 243 GLN A CA 1
ATOM 1808 C C . GLN A 1 243 ? -11.456 7.066 2.296 1.00 97.00 243 GLN A C 1
ATOM 1810 O O . GLN A 1 243 ? -12.441 6.721 1.634 1.00 97.00 243 GLN A O 1
ATOM 1815 N N . PRO A 1 244 ? -10.645 8.065 1.901 1.00 97.44 244 PRO A N 1
ATOM 1816 C CA . PRO A 1 244 ? -10.805 8.698 0.601 1.00 97.44 244 PRO A CA 1
ATOM 1817 C C . PRO A 1 244 ? -10.607 7.663 -0.513 1.00 97.44 244 PRO A C 1
ATOM 1819 O O . PRO A 1 244 ? -9.655 6.876 -0.491 1.00 97.44 244 PRO A O 1
ATOM 1822 N N . LEU A 1 245 ? -11.491 7.681 -1.511 1.00 96.19 245 LEU A N 1
ATOM 1823 C CA . LEU A 1 245 ? -11.389 6.795 -2.665 1.00 96.19 245 LEU A CA 1
ATOM 1824 C C . LEU A 1 245 ? -10.259 7.240 -3.588 1.00 96.19 245 LEU A C 1
ATOM 1826 O O . LEU A 1 245 ? -10.258 8.337 -4.147 1.00 96.19 245 LEU A O 1
ATOM 1830 N N . GLU A 1 246 ? -9.291 6.354 -3.770 1.00 96.00 246 GLU A N 1
ATOM 1831 C CA . GLU A 1 246 ? -8.122 6.591 -4.605 1.00 96.00 246 GLU A CA 1
ATOM 1832 C C . GLU A 1 246 ? -8.491 6.684 -6.093 1.00 96.00 246 GLU A C 1
ATOM 1834 O O . GLU A 1 246 ? -9.288 5.903 -6.605 1.00 96.00 246 GLU A O 1
ATOM 1839 N N . ARG A 1 247 ? -7.836 7.586 -6.838 1.00 92.50 247 ARG A N 1
ATOM 1840 C CA . ARG A 1 247 ? -8.135 7.810 -8.271 1.00 92.50 247 ARG A CA 1
ATOM 1841 C C . ARG A 1 247 ? -6.958 7.598 -9.220 1.00 92.50 247 ARG A C 1
ATOM 1843 O O . ARG A 1 247 ? -7.016 7.982 -10.383 1.00 92.50 247 ARG A O 1
ATOM 1850 N N . TYR A 1 248 ? -5.887 6.950 -8.764 1.00 91.25 248 TYR A N 1
ATOM 1851 C CA . TYR A 1 248 ? -4.712 6.670 -9.605 1.00 91.25 248 TYR A CA 1
ATOM 1852 C C . TYR A 1 248 ? -4.927 5.535 -10.627 1.00 91.25 248 TYR A C 1
ATOM 1854 O O . TYR A 1 248 ? -3.998 5.167 -11.350 1.00 91.25 248 TYR A O 1
ATOM 1862 N N . ARG A 1 249 ? -6.131 4.953 -10.681 1.00 93.38 249 ARG A N 1
ATOM 1863 C CA . ARG A 1 249 ? -6.541 3.871 -11.583 1.00 93.38 249 ARG A CA 1
ATOM 1864 C C . ARG A 1 249 ? -8.020 4.025 -11.966 1.00 93.38 249 ARG A C 1
ATOM 1866 O O . ARG A 1 249 ? -8.770 4.637 -11.213 1.00 93.38 249 ARG A O 1
ATOM 1873 N N . PRO A 1 250 ? -8.441 3.484 -13.123 1.00 93.25 250 PRO A N 1
ATOM 1874 C CA . PRO A 1 250 ? -9.738 3.810 -13.716 1.00 93.25 250 PRO A CA 1
ATOM 1875 C C . PRO A 1 250 ? -10.939 3.101 -13.080 1.00 93.25 250 PRO A C 1
ATOM 1877 O O . PRO A 1 250 ? -12.063 3.483 -13.382 1.00 93.25 250 PRO A O 1
ATOM 1880 N N . ARG A 1 251 ? -10.742 2.052 -12.271 1.00 95.06 251 ARG A N 1
ATOM 1881 C CA . ARG A 1 251 ? -11.840 1.256 -11.708 1.00 95.06 251 ARG A CA 1
ATOM 1882 C C . ARG A 1 251 ? -11.697 1.103 -10.203 1.00 95.06 251 ARG A C 1
ATOM 1884 O O . ARG A 1 251 ? -10.738 0.488 -9.743 1.00 95.06 251 ARG A O 1
ATOM 1891 N N . ASP A 1 252 ? -12.681 1.571 -9.457 1.00 95.50 252 ASP A N 1
ATOM 1892 C CA . ASP A 1 252 ? -12.810 1.318 -8.030 1.00 95.50 252 ASP A CA 1
ATOM 1893 C C . ASP A 1 252 ? -13.740 0.113 -7.793 1.00 95.50 252 ASP A C 1
ATOM 1895 O O . ASP A 1 252 ? -14.938 0.199 -8.070 1.00 95.50 252 ASP A O 1
ATOM 1899 N N . PRO A 1 253 ? -13.224 -1.042 -7.333 1.00 95.62 253 PRO A N 1
ATOM 1900 C CA . PRO A 1 253 ? -14.053 -2.224 -7.113 1.00 95.62 253 PRO A CA 1
ATOM 1901 C C . PRO A 1 253 ? -15.002 -2.078 -5.915 1.00 95.62 253 PRO A C 1
ATOM 1903 O O . PRO A 1 253 ? -15.932 -2.872 -5.796 1.00 95.62 253 PRO A O 1
ATOM 1906 N N . ASN A 1 254 ? -14.795 -1.099 -5.029 1.00 96.44 254 ASN A N 1
ATOM 1907 C CA . ASN A 1 254 ? -15.623 -0.944 -3.837 1.00 96.44 254 ASN A CA 1
ATOM 1908 C C . ASN A 1 254 ? -17.025 -0.436 -4.162 1.00 96.44 254 ASN A C 1
ATOM 1910 O O . ASN A 1 254 ? -17.969 -0.785 -3.467 1.00 96.44 254 ASN A O 1
ATOM 1914 N N . LEU A 1 255 ? -17.179 0.309 -5.258 1.00 95.19 255 LEU A N 1
ATOM 1915 C CA . LEU A 1 255 ? -18.468 0.850 -5.704 1.00 95.19 255 LEU A CA 1
ATOM 1916 C C . LEU A 1 255 ? -19.453 -0.227 -6.192 1.00 95.19 255 LEU A C 1
ATOM 1918 O O . LEU A 1 255 ? -20.602 0.078 -6.491 1.00 95.19 255 LEU A O 1
ATOM 1922 N N . LEU A 1 256 ? -19.004 -1.481 -6.285 1.00 94.19 256 LEU A N 1
ATOM 1923 C CA . LEU A 1 256 ? -19.820 -2.644 -6.645 1.00 94.19 256 LEU A CA 1
ATOM 1924 C C . LEU A 1 256 ? -20.223 -3.487 -5.428 1.00 94.19 256 LEU A C 1
ATOM 1926 O O . LEU A 1 256 ? -20.863 -4.522 -5.594 1.00 94.19 256 LEU A O 1
ATOM 1930 N N . ARG A 1 257 ? -19.806 -3.098 -4.217 1.00 95.50 257 ARG A N 1
ATOM 1931 C CA . ARG A 1 257 ? -19.992 -3.889 -2.998 1.00 95.50 257 ARG A CA 1
ATOM 1932 C C . ARG A 1 257 ? -21.209 -3.378 -2.219 1.00 95.50 257 ARG A C 1
ATOM 1934 O O . ARG A 1 257 ? -21.200 -2.215 -1.820 1.00 95.50 257 ARG A O 1
ATOM 1941 N N . PRO A 1 258 ? -22.225 -4.218 -1.944 1.00 95.56 258 PRO A N 1
ATOM 1942 C CA . PRO A 1 258 ? -23.450 -3.779 -1.270 1.00 95.56 258 PRO A CA 1
ATOM 1943 C C . PRO A 1 258 ? -23.249 -3.207 0.136 1.00 95.56 258 PRO A C 1
ATOM 1945 O O . PRO A 1 258 ? -24.050 -2.378 0.557 1.00 95.56 258 PRO A O 1
ATOM 1948 N N . ALA A 1 259 ? -22.198 -3.617 0.851 1.00 96.69 259 ALA A N 1
ATOM 1949 C CA . ALA A 1 259 ? -21.867 -3.106 2.183 1.00 96.69 259 ALA A CA 1
ATOM 1950 C C . ALA A 1 259 ? -21.004 -1.829 2.152 1.00 96.69 259 ALA A C 1
ATOM 1952 O O . ALA A 1 259 ? -20.679 -1.280 3.198 1.00 96.69 259 ALA A O 1
ATOM 1953 N N . VAL A 1 260 ? -20.609 -1.335 0.973 1.00 97.31 260 VAL A N 1
ATOM 1954 C CA . VAL A 1 260 ? -19.831 -0.096 0.857 1.00 97.31 260 VAL A CA 1
ATOM 1955 C C . VAL A 1 260 ? -20.749 1.080 0.537 1.00 97.31 260 VAL A C 1
ATOM 1957 O O . VAL A 1 260 ? -21.666 0.981 -0.282 1.00 97.31 260 VAL A O 1
ATOM 1960 N N . ARG A 1 261 ? -20.489 2.224 1.169 1.00 97.38 261 ARG A N 1
ATOM 1961 C CA . ARG A 1 261 ? -21.137 3.505 0.860 1.00 97.38 261 ARG A CA 1
ATOM 1962 C C . ARG A 1 261 ? -20.078 4.544 0.545 1.00 97.38 261 ARG A C 1
ATOM 1964 O O . ARG A 1 261 ? -19.106 4.642 1.280 1.00 97.38 261 ARG A O 1
ATOM 1971 N N . ALA A 1 262 ? -20.266 5.315 -0.522 1.00 97.50 262 ALA A N 1
ATOM 1972 C CA . ALA A 1 262 ? -19.405 6.438 -0.876 1.00 97.50 262 ALA A CA 1
ATOM 1973 C C . ALA A 1 262 ? -20.172 7.750 -0.691 1.00 97.50 262 ALA A C 1
ATOM 1975 O O . ALA A 1 262 ? -21.264 7.916 -1.233 1.00 97.50 262 ALA A O 1
ATOM 1976 N N . ARG A 1 263 ? -19.602 8.678 0.077 1.00 97.88 263 ARG A N 1
ATOM 1977 C CA . ARG A 1 263 ? -20.201 9.977 0.391 1.00 97.88 263 ARG A CA 1
ATOM 1978 C C . ARG A 1 263 ? -19.261 11.120 0.053 1.00 97.88 263 ARG A C 1
ATOM 1980 O O . ARG A 1 263 ? -18.036 10.981 0.107 1.00 97.88 263 ARG A O 1
ATOM 1987 N N . CYS A 1 264 ? -19.855 12.254 -0.272 1.00 97.81 264 CYS A N 1
ATOM 1988 C CA . CYS A 1 264 ? -19.165 13.520 -0.423 1.00 97.81 264 CYS A CA 1
ATOM 1989 C C . CYS A 1 264 ? -19.016 14.236 0.926 1.00 97.81 264 CYS A C 1
ATOM 1991 O O . CYS A 1 264 ? -19.716 13.891 1.881 1.00 97.81 264 CYS A O 1
ATOM 1993 N N . PRO A 1 265 ? -18.109 15.227 1.041 1.00 96.38 265 PRO A N 1
ATOM 1994 C CA . PRO A 1 265 ? -17.912 15.957 2.297 1.00 96.38 265 PRO A CA 1
ATOM 1995 C C . PRO A 1 265 ? -19.156 16.692 2.815 1.00 96.38 265 PRO A C 1
ATOM 1997 O O . PRO A 1 265 ? -19.255 16.938 4.011 1.00 96.38 265 PRO A O 1
ATOM 2000 N N . ASP A 1 266 ? -20.109 17.016 1.938 1.00 96.06 266 ASP A N 1
ATOM 2001 C CA . ASP A 1 266 ? -21.409 17.607 2.288 1.00 96.06 266 ASP A CA 1
ATOM 2002 C C . ASP A 1 266 ? -22.440 16.576 2.801 1.00 96.06 266 ASP A C 1
ATOM 2004 O O . ASP A 1 266 ? -23.579 16.926 3.099 1.00 96.06 266 ASP A O 1
ATOM 2008 N N . GLY A 1 267 ? -22.055 15.298 2.899 1.00 95.94 267 GLY A N 1
ATOM 2009 C CA . GLY A 1 267 ? -22.900 14.192 3.350 1.00 95.94 267 GLY A CA 1
ATOM 2010 C C . GLY A 1 267 ? -23.738 13.528 2.252 1.00 95.94 267 GLY A C 1
ATOM 2011 O O . GLY A 1 267 ? -24.297 12.452 2.502 1.00 95.94 267 GLY A O 1
ATOM 2012 N N . SER A 1 268 ? -23.798 14.110 1.049 1.00 96.31 268 SER A N 1
ATOM 2013 C CA . SER A 1 268 ? -24.508 13.534 -0.099 1.00 96.31 268 SER A CA 1
ATOM 2014 C C . SER A 1 268 ? -23.850 12.240 -0.593 1.00 96.31 268 SER A C 1
ATOM 2016 O O . SER A 1 268 ? -22.688 11.950 -0.289 1.00 96.31 268 SER A O 1
ATOM 2018 N N . GLU A 1 269 ? -24.595 11.421 -1.339 1.00 95.69 269 GLU A N 1
ATOM 2019 C CA . GLU A 1 269 ? -24.022 10.240 -1.989 1.00 95.69 269 GLU A CA 1
ATOM 2020 C C . GLU A 1 269 ? -23.110 10.651 -3.147 1.00 95.69 269 GLU A C 1
ATOM 2022 O O . GLU A 1 269 ? -23.444 11.520 -3.953 1.00 95.69 269 GLU A O 1
ATOM 2027 N N . ALA A 1 270 ? -21.948 10.004 -3.245 1.00 94.44 270 ALA A N 1
ATOM 2028 C CA . ALA A 1 270 ? -21.043 10.245 -4.356 1.00 94.44 270 ALA A CA 1
ATOM 2029 C C . ALA A 1 270 ? -21.655 9.718 -5.661 1.00 94.44 270 ALA A C 1
ATOM 2031 O O . ALA A 1 270 ? -22.115 8.581 -5.738 1.00 94.44 270 ALA A O 1
ATOM 2032 N N . LEU A 1 271 ? -21.597 10.518 -6.725 1.00 89.31 271 LEU A N 1
ATOM 2033 C CA . LEU A 1 271 ? -22.084 10.102 -8.036 1.00 89.31 271 LEU A CA 1
ATOM 2034 C C . LEU A 1 271 ? -21.130 9.070 -8.639 1.00 89.31 271 LEU A C 1
ATOM 2036 O O . LEU A 1 271 ? -19.918 9.296 -8.705 1.00 89.31 271 LEU A O 1
ATOM 2040 N N . HIS A 1 272 ? -21.672 7.947 -9.104 1.00 85.81 272 HIS A N 1
ATOM 2041 C CA . HIS A 1 272 ? -20.900 6.919 -9.795 1.00 85.81 272 HIS A CA 1
ATOM 2042 C C . HIS A 1 272 ? -20.921 7.202 -11.294 1.00 85.81 272 HIS A C 1
ATOM 2044 O O . HIS A 1 272 ? -21.980 7.198 -11.916 1.00 85.81 272 HIS A O 1
ATOM 2050 N N . ASP A 1 273 ? -19.751 7.436 -11.878 1.00 73.25 273 ASP A N 1
ATOM 2051 C CA . ASP A 1 273 ? -19.623 7.637 -13.318 1.00 73.25 273 ASP A CA 1
ATOM 2052 C C . ASP A 1 273 ? -18.947 6.414 -13.941 1.00 73.25 273 ASP A C 1
ATOM 2054 O O . ASP A 1 273 ? -17.785 6.103 -13.640 1.00 73.25 273 ASP A O 1
ATOM 2058 N N . ALA A 1 274 ? -19.685 5.721 -14.809 1.00 72.31 274 ALA A N 1
ATOM 2059 C CA . ALA A 1 274 ? -19.073 4.844 -15.785 1.00 72.31 274 ALA A CA 1
ATOM 2060 C C . ALA A 1 274 ? -18.498 5.749 -16.876 1.00 72.31 274 ALA A C 1
ATOM 2062 O O . ALA A 1 274 ? -19.265 6.340 -17.624 1.00 72.31 274 ALA A O 1
ATOM 2063 N N . ASP A 1 275 ? -17.169 5.858 -16.986 1.00 64.75 275 ASP A N 1
ATOM 2064 C CA . ASP A 1 275 ? -16.478 6.874 -17.813 1.00 64.75 275 ASP A CA 1
ATOM 2065 C C . ASP A 1 275 ? -16.691 6.755 -19.349 1.00 64.75 275 ASP A C 1
ATOM 2067 O O . ASP A 1 275 ? -15.856 7.205 -20.138 1.00 64.75 275 ASP A O 1
ATOM 2071 N N . GLY A 1 276 ? -17.753 6.077 -19.801 1.00 61.56 276 GLY A N 1
ATOM 2072 C CA . GLY A 1 276 ? -18.055 5.729 -21.189 1.00 61.56 276 GLY A CA 1
ATOM 2073 C C . GLY A 1 276 ? -17.077 4.716 -21.786 1.00 61.56 276 GLY A C 1
ATOM 2074 O O . GLY A 1 276 ? -17.283 4.215 -22.886 1.00 61.56 276 GLY A O 1
ATOM 2075 N N . ARG A 1 277 ? -15.998 4.394 -21.069 1.00 70.81 277 ARG A N 1
ATOM 2076 C CA . ARG A 1 277 ? -14.928 3.506 -21.508 1.00 70.81 277 ARG A CA 1
ATOM 2077 C C . ARG A 1 277 ? -14.699 2.363 -20.514 1.00 70.81 277 ARG A C 1
ATOM 2079 O O . ARG A 1 277 ? -13.673 1.695 -20.606 1.00 70.81 277 ARG A O 1
ATOM 2086 N N . GLY A 1 278 ? -15.628 2.123 -19.587 1.00 69.31 278 GLY A N 1
ATOM 2087 C CA . GLY A 1 278 ? -15.595 1.015 -18.623 1.00 69.31 278 GLY A CA 1
ATOM 2088 C C . GLY A 1 278 ? -14.787 1.275 -17.346 1.00 69.31 278 GLY A C 1
ATOM 2089 O O . GLY A 1 278 ? -14.523 0.339 -16.593 1.00 69.31 278 GLY A O 1
ATOM 2090 N N . GLY A 1 279 ? -14.356 2.512 -17.096 1.00 83.81 279 GLY A N 1
ATOM 2091 C CA . GLY A 1 279 ? -13.941 2.949 -15.765 1.00 83.81 279 GLY A CA 1
ATOM 2092 C C . GLY A 1 279 ? -15.137 3.044 -14.818 1.00 83.81 279 GLY A C 1
ATOM 2093 O O . GLY A 1 279 ? -16.270 3.175 -15.264 1.00 83.81 279 GLY A O 1
ATOM 2094 N N . LEU A 1 280 ? -14.878 2.960 -13.517 1.00 92.12 280 LEU A N 1
ATOM 2095 C CA . LEU A 1 280 ? -15.876 3.095 -12.459 1.00 92.12 280 LEU A CA 1
ATOM 2096 C C . LEU A 1 280 ? -15.252 3.934 -11.351 1.00 92.12 280 LEU A C 1
ATOM 2098 O O . LEU A 1 280 ? -14.334 3.469 -10.676 1.00 92.12 280 LEU A O 1
ATOM 2102 N N . VAL A 1 281 ? -15.699 5.177 -11.207 1.00 92.31 281 VAL A N 1
ATOM 2103 C CA . VAL A 1 281 ? -15.182 6.104 -10.195 1.00 92.31 281 VAL A CA 1
ATOM 2104 C C . VAL A 1 281 ? -16.325 6.842 -9.509 1.00 92.31 281 VAL A C 1
ATOM 2106 O O . VAL A 1 281 ? -17.336 7.140 -10.142 1.00 92.31 281 VAL A O 1
ATOM 2109 N N . ALA A 1 282 ? -16.137 7.180 -8.235 1.00 93.94 282 ALA A N 1
ATOM 2110 C CA . ALA A 1 282 ? -17.041 8.068 -7.515 1.00 93.94 282 ALA A CA 1
ATOM 2111 C C . ALA A 1 282 ? -16.581 9.524 -7.683 1.00 93.94 282 ALA A C 1
ATOM 2113 O O . ALA A 1 282 ? -15.378 9.801 -7.798 1.00 93.94 282 ALA A O 1
ATOM 2114 N N . ARG A 1 283 ? -17.532 10.457 -7.722 1.00 93.62 283 ARG A N 1
ATOM 2115 C CA . ARG A 1 283 ? -17.285 11.894 -7.880 1.00 93.62 283 ARG A CA 1
ATOM 2116 C C . ARG A 1 283 ? -18.154 12.706 -6.932 1.00 93.62 283 ARG A C 1
ATOM 2118 O O . ARG A 1 283 ? -19.296 12.347 -6.667 1.00 93.62 283 ARG A O 1
ATOM 2125 N N . CYS A 1 284 ? -17.599 13.831 -6.502 1.00 95.50 284 CYS A N 1
ATOM 2126 C CA . CYS A 1 284 ? -18.282 14.859 -5.733 1.00 95.50 284 CYS A CA 1
ATOM 2127 C C . CYS A 1 284 ? -18.226 16.194 -6.469 1.00 95.50 284 CYS A C 1
ATOM 2129 O O . CYS A 1 284 ? -17.428 16.364 -7.400 1.00 95.50 284 CYS A O 1
ATOM 2131 N N . ALA A 1 285 ? -19.071 17.132 -6.045 1.00 94.12 285 ALA A N 1
ATOM 2132 C CA . ALA A 1 285 ? -19.052 18.494 -6.554 1.00 94.12 285 ALA A CA 1
ATOM 2133 C C . ALA A 1 285 ? -17.674 19.149 -6.350 1.00 94.12 285 ALA A C 1
ATOM 2135 O O . ALA A 1 285 ? -16.925 18.802 -5.433 1.00 94.12 285 ALA A O 1
ATOM 2136 N N . GLU A 1 286 ? -17.330 20.076 -7.248 1.00 90.69 286 GLU A N 1
ATOM 2137 C CA . GLU A 1 286 ? -16.180 20.985 -7.099 1.00 90.69 286 GLU A CA 1
ATOM 2138 C C . GLU A 1 286 ? -14.814 20.299 -6.887 1.00 90.69 286 GLU A C 1
ATOM 2140 O O . GLU A 1 286 ? -13.879 20.877 -6.338 1.00 90.69 286 GLU A O 1
ATOM 2145 N N . GLY A 1 287 ? -14.665 19.047 -7.334 1.00 89.44 287 GLY A N 1
ATOM 2146 C CA . GLY A 1 287 ? -13.404 18.312 -7.201 1.00 89.44 287 GLY A CA 1
ATOM 2147 C C . GLY A 1 287 ? -13.097 17.832 -5.778 1.00 89.44 287 GLY A C 1
ATOM 2148 O O . GLY A 1 287 ? -11.964 17.417 -5.514 1.00 89.44 287 GLY A O 1
ATOM 2149 N N . ALA A 1 288 ? -14.084 17.843 -4.878 1.00 95.25 288 ALA A N 1
ATOM 2150 C CA . ALA A 1 288 ? -13.976 17.206 -3.572 1.00 95.25 288 ALA A CA 1
ATOM 2151 C C . ALA A 1 288 ? -13.694 15.697 -3.702 1.00 95.25 288 ALA A C 1
ATOM 2153 O O . ALA A 1 288 ? -14.124 15.042 -4.662 1.00 95.25 288 ALA A O 1
ATOM 2154 N N . LEU A 1 289 ? -12.952 15.139 -2.742 1.00 95.62 289 LEU A N 1
ATOM 2155 C CA . LEU A 1 289 ? -12.691 13.703 -2.699 1.00 95.62 289 LEU A CA 1
ATOM 2156 C C . LEU A 1 289 ? -13.842 12.958 -2.013 1.00 95.62 289 LEU A C 1
ATOM 2158 O O . LEU A 1 289 ? -14.164 13.275 -0.869 1.00 95.62 289 LEU A O 1
ATOM 2162 N N . PRO A 1 290 ? -14.445 11.955 -2.677 1.00 97.06 290 PRO A N 1
ATOM 2163 C CA . PRO A 1 290 ? -15.394 11.074 -2.020 1.00 97.06 290 PRO A CA 1
ATOM 2164 C C . PRO A 1 290 ? -14.674 10.188 -1.003 1.00 97.06 290 PRO A C 1
ATOM 2166 O O . PRO A 1 290 ? -13.592 9.655 -1.274 1.00 97.06 290 PRO A O 1
ATOM 2169 N N . THR A 1 291 ? -15.322 9.980 0.134 1.00 98.06 291 THR A N 1
ATOM 2170 C CA . THR A 1 291 ? -14.913 9.024 1.162 1.00 98.06 291 THR A CA 1
ATOM 2171 C C . THR A 1 291 ? -15.838 7.826 1.083 1.00 98.06 291 THR A C 1
ATOM 2173 O O . THR A 1 291 ? -17.056 7.991 1.074 1.00 98.06 291 THR A O 1
ATOM 2176 N N . ALA A 1 292 ? -15.279 6.621 1.026 1.00 97.81 292 ALA A N 1
ATOM 2177 C CA . ALA A 1 292 ? -16.071 5.414 1.192 1.00 97.81 292 ALA A CA 1
ATOM 2178 C C . ALA A 1 292 ? -15.927 4.855 2.600 1.00 97.81 292 ALA A C 1
ATOM 2180 O O . ALA A 1 292 ? -14.894 5.057 3.235 1.00 97.81 292 ALA A O 1
ATOM 2181 N N . SER A 1 293 ? -16.939 4.128 3.055 1.00 97.69 293 SER A N 1
ATOM 2182 C CA . SER A 1 293 ? -16.910 3.330 4.274 1.00 97.69 293 SER A CA 1
ATOM 2183 C C . SER A 1 293 ? -17.446 1.926 4.021 1.00 97.69 293 SER A C 1
ATOM 2185 O O . SER A 1 293 ? -18.277 1.724 3.132 1.00 97.69 293 SER A O 1
ATOM 2187 N N . LEU A 1 294 ? -16.940 0.955 4.782 1.00 97.31 294 LEU A N 1
ATOM 2188 C CA . LEU A 1 294 ? -17.497 -0.395 4.839 1.00 97.31 294 LEU A CA 1
ATOM 2189 C C . LEU A 1 294 ? -18.426 -0.500 6.050 1.00 97.31 294 LEU A C 1
ATOM 2191 O O . LEU A 1 294 ? -17.990 -0.287 7.177 1.00 97.31 294 LEU A O 1
ATOM 2195 N N . ASP A 1 295 ? -19.676 -0.882 5.816 1.00 97.06 295 ASP A N 1
ATOM 2196 C CA . ASP A 1 295 ? -20.580 -1.350 6.860 1.00 97.06 295 ASP A CA 1
ATOM 2197 C C . ASP A 1 295 ? -20.154 -2.765 7.280 1.00 97.06 295 ASP A C 1
ATOM 2199 O O . ASP A 1 295 ? -20.405 -3.751 6.581 1.00 97.06 295 ASP A O 1
ATOM 2203 N N . PHE A 1 296 ? -19.422 -2.855 8.392 1.00 95.69 296 PHE A N 1
ATOM 2204 C CA . PHE A 1 296 ? -18.914 -4.129 8.896 1.00 95.69 296 PHE A CA 1
ATOM 2205 C C . PHE A 1 296 ? -20.024 -5.068 9.347 1.00 95.69 296 PHE A C 1
ATOM 2207 O O . PHE A 1 296 ? -19.891 -6.271 9.148 1.00 95.69 296 PHE A O 1
ATOM 2214 N N . GLU A 1 297 ? -21.101 -4.550 9.932 1.00 94.38 297 GLU A N 1
ATOM 2215 C CA . GLU A 1 297 ? -22.205 -5.379 10.403 1.00 94.38 297 GLU A CA 1
ATOM 2216 C C . GLU A 1 297 ? -22.897 -6.046 9.213 1.00 94.38 297 GLU A C 1
ATOM 2218 O O . GLU A 1 297 ? -22.959 -7.276 9.144 1.00 94.38 297 GLU A O 1
ATOM 2223 N N . ALA A 1 298 ? -23.294 -5.257 8.209 1.00 95.44 298 ALA A N 1
ATOM 2224 C CA . ALA A 1 298 ? -23.898 -5.781 6.987 1.00 95.44 298 ALA A CA 1
ATOM 2225 C C . ALA A 1 298 ? -22.934 -6.694 6.206 1.00 95.44 298 ALA A C 1
ATOM 2227 O O . ALA A 1 298 ? -23.335 -7.738 5.679 1.00 95.44 298 ALA A O 1
ATOM 2228 N N . GLY A 1 299 ? -21.651 -6.325 6.131 1.00 95.88 299 GLY A N 1
ATOM 2229 C CA . GLY A 1 299 ? -20.620 -7.114 5.458 1.00 95.88 299 GLY A CA 1
ATOM 2230 C C . GLY A 1 299 ? -20.372 -8.469 6.128 1.00 95.88 299 GLY A C 1
ATOM 2231 O O . GLY A 1 299 ? -20.265 -9.483 5.444 1.00 95.88 299 GLY A O 1
ATOM 2232 N N . LEU A 1 300 ? -20.317 -8.521 7.460 1.00 95.31 300 LEU A N 1
ATOM 2233 C CA . LEU A 1 300 ? -20.143 -9.773 8.201 1.00 95.31 300 LEU A CA 1
ATOM 2234 C C . LEU A 1 300 ? -21.413 -10.632 8.167 1.00 95.31 300 LEU A C 1
ATOM 2236 O O . LEU A 1 300 ? -21.308 -11.837 7.947 1.00 95.31 300 LEU A O 1
ATOM 2240 N N . ALA A 1 301 ? -22.598 -10.027 8.301 1.00 94.19 301 ALA A N 1
ATOM 2241 C CA . ALA A 1 301 ? -23.879 -10.734 8.226 1.00 94.19 301 ALA A CA 1
ATOM 2242 C C . ALA A 1 301 ? -24.120 -11.402 6.860 1.00 94.19 301 ALA A C 1
ATOM 2244 O O . ALA A 1 301 ? -24.779 -12.435 6.779 1.00 94.19 301 ALA A O 1
ATOM 2245 N N . SER A 1 302 ? -23.563 -10.835 5.785 1.00 94.94 302 SER A N 1
ATOM 2246 C CA . SER A 1 302 ? -23.653 -11.375 4.420 1.00 94.94 302 SER A CA 1
ATOM 2247 C C . SER A 1 302 ? -22.478 -12.274 4.017 1.00 94.94 302 SER A C 1
ATOM 2249 O O . SER A 1 302 ? -22.343 -12.609 2.840 1.00 94.94 302 SER A O 1
ATOM 2251 N N . ASP A 1 303 ? -21.620 -12.657 4.968 1.00 94.00 303 ASP A N 1
ATOM 2252 C CA . ASP A 1 303 ? -20.380 -13.398 4.722 1.00 94.00 303 ASP A CA 1
ATOM 2253 C C . ASP A 1 303 ? -19.534 -12.780 3.590 1.00 94.00 303 ASP A C 1
ATOM 2255 O O . ASP A 1 303 ? -18.998 -13.464 2.712 1.00 94.00 303 ASP A O 1
ATOM 2259 N N . GLU A 1 304 ? -19.358 -11.460 3.603 1.00 95.94 304 GLU A N 1
ATOM 2260 C CA . GLU A 1 304 ? -18.539 -10.784 2.608 1.00 95.94 304 GLU A CA 1
ATOM 2261 C C . GLU A 1 304 ? -17.034 -11.047 2.859 1.00 95.94 304 GLU A C 1
ATOM 2263 O O . GLU A 1 304 ? -16.497 -10.644 3.900 1.00 95.94 304 GLU A O 1
ATOM 2268 N N . PRO A 1 305 ? -16.283 -11.644 1.902 1.00 95.88 305 PRO A N 1
ATOM 2269 C CA . PRO A 1 305 ? -14.892 -12.060 2.129 1.00 95.88 305 PRO A CA 1
ATOM 2270 C C . PRO A 1 305 ? -13.959 -10.936 2.583 1.00 95.88 305 PRO A C 1
ATOM 2272 O O . PRO A 1 305 ? -13.032 -11.152 3.363 1.00 95.88 305 PRO A O 1
ATOM 2275 N N . ARG A 1 306 ? -14.195 -9.714 2.100 1.00 95.75 306 ARG A N 1
ATOM 2276 C CA . ARG A 1 306 ? -13.374 -8.558 2.461 1.00 95.75 306 ARG A CA 1
ATOM 2277 C C . ARG A 1 306 ? -13.628 -8.101 3.899 1.00 95.75 306 ARG A C 1
ATOM 2279 O O . ARG A 1 306 ? -12.661 -7.744 4.562 1.00 95.75 306 ARG A O 1
ATOM 2286 N N . ALA A 1 307 ? -14.875 -8.130 4.376 1.00 96.94 307 ALA A N 1
ATOM 2287 C CA . ALA A 1 307 ? -15.200 -7.802 5.765 1.00 96.94 307 ALA A CA 1
ATOM 2288 C C . ALA A 1 307 ? -14.530 -8.801 6.722 1.00 96.94 307 ALA A C 1
ATOM 2290 O O . ALA A 1 307 ? -13.838 -8.390 7.655 1.00 96.94 307 ALA A O 1
ATOM 2291 N N . ARG A 1 308 ? -14.605 -10.108 6.416 1.00 97.12 308 ARG A N 1
ATOM 2292 C CA . ARG A 1 308 ? -13.880 -11.151 7.167 1.00 97.12 308 ARG A CA 1
ATOM 2293 C C . ARG A 1 308 ? -12.369 -10.946 7.152 1.00 97.12 308 ARG A C 1
ATOM 2295 O O . ARG A 1 308 ? -11.740 -11.001 8.206 1.00 97.12 308 ARG A O 1
ATOM 2302 N N . GLY A 1 309 ? -11.795 -10.690 5.975 1.00 97.50 309 GLY A N 1
ATOM 2303 C CA . GLY A 1 309 ? -10.362 -10.434 5.823 1.00 97.50 309 GLY A CA 1
ATOM 2304 C C . GLY A 1 309 ? -9.904 -9.221 6.631 1.00 97.50 309 GLY A C 1
ATOM 2305 O O . GLY A 1 309 ? -8.930 -9.314 7.371 1.00 97.50 309 GLY A O 1
ATOM 2306 N N . ALA A 1 310 ? -10.644 -8.111 6.560 1.00 97.69 310 ALA A N 1
ATOM 2307 C CA . ALA A 1 310 ? -10.339 -6.912 7.333 1.00 97.69 310 ALA A CA 1
ATOM 2308 C C . ALA A 1 310 ? -10.432 -7.160 8.843 1.00 97.69 310 ALA A C 1
ATOM 2310 O O . ALA A 1 310 ? -9.543 -6.737 9.579 1.00 97.69 310 ALA A O 1
ATOM 2311 N N . CYS A 1 311 ? -11.434 -7.911 9.310 1.00 97.94 311 CYS A N 1
ATOM 2312 C CA . CYS A 1 311 ? -11.511 -8.290 10.718 1.00 97.94 311 CYS A CA 1
ATOM 2313 C C . CYS A 1 311 ? -10.377 -9.217 11.166 1.00 97.94 311 CYS A C 1
ATOM 2315 O O . CYS A 1 311 ? -9.845 -9.032 12.260 1.00 97.94 311 CYS A O 1
ATOM 2317 N N . ALA A 1 312 ? -9.952 -10.165 10.328 1.00 97.69 312 ALA A N 1
ATOM 2318 C CA . ALA A 1 312 ? -8.784 -10.992 10.619 1.00 97.69 312 ALA A CA 1
ATOM 2319 C C . ALA A 1 312 ? -7.507 -10.142 10.736 1.00 97.69 312 ALA A C 1
ATOM 2321 O O . ALA A 1 312 ? -6.746 -10.307 11.687 1.00 97.69 312 ALA A O 1
ATOM 2322 N N . SER A 1 313 ? -7.308 -9.179 9.831 1.00 98.25 313 SER A N 1
ATOM 2323 C CA . SER A 1 313 ? -6.172 -8.254 9.896 1.00 98.25 313 SER A CA 1
ATOM 2324 C C . SER A 1 313 ? -6.232 -7.326 11.114 1.00 98.25 313 SER A C 1
ATOM 2326 O O . SER A 1 313 ? -5.202 -7.094 11.741 1.00 98.25 313 SER A O 1
ATOM 2328 N N . ARG A 1 314 ? -7.418 -6.830 11.492 1.00 98.06 314 ARG A N 1
ATOM 2329 C CA . ARG A 1 314 ? -7.626 -6.025 12.710 1.00 98.06 314 ARG A CA 1
ATOM 2330 C C . ARG A 1 314 ? -7.268 -6.795 13.978 1.00 98.06 314 ARG A C 1
ATOM 2332 O O . ARG A 1 314 ? -6.548 -6.262 14.818 1.00 98.06 314 ARG A O 1
ATOM 2339 N N . ARG A 1 315 ? -7.716 -8.049 14.098 1.00 97.62 315 ARG A N 1
ATOM 2340 C CA . ARG A 1 315 ? -7.355 -8.923 15.228 1.00 97.62 315 ARG A CA 1
ATOM 2341 C C . ARG A 1 315 ? -5.854 -9.184 15.276 1.00 97.62 315 ARG A C 1
ATOM 2343 O O . ARG A 1 315 ? -5.239 -8.945 16.308 1.00 97.62 315 ARG A O 1
ATOM 2350 N N . TRP A 1 316 ? -5.256 -9.555 14.141 1.00 98.00 316 TRP A N 1
ATOM 2351 C CA . TRP A 1 316 ? -3.812 -9.770 14.067 1.00 98.00 316 TRP A CA 1
ATOM 2352 C C . TRP A 1 316 ? -3.027 -8.522 14.493 1.00 98.00 316 TRP A C 1
ATOM 2354 O O . TRP A 1 316 ? -2.094 -8.634 15.281 1.00 98.00 316 TRP A O 1
ATOM 2364 N N . LEU A 1 317 ? -3.426 -7.326 14.044 1.00 98.00 317 LEU A N 1
ATOM 2365 C CA . LEU A 1 317 ? -2.804 -6.078 14.495 1.00 98.00 317 LEU A CA 1
ATOM 2366 C C . LEU A 1 317 ? -2.969 -5.878 16.005 1.00 98.00 317 LEU A C 1
ATOM 2368 O O . LEU A 1 317 ? -1.981 -5.602 16.675 1.00 98.00 317 LEU A O 1
ATOM 2372 N N . ALA A 1 318 ? -4.175 -6.060 16.548 1.00 97.81 318 ALA A N 1
ATOM 2373 C CA . ALA A 1 318 ? -4.439 -5.896 17.978 1.00 97.81 318 ALA A CA 1
ATOM 2374 C C . ALA A 1 318 ? -3.565 -6.812 18.850 1.00 97.81 318 ALA A C 1
ATOM 2376 O O . ALA A 1 318 ? -3.049 -6.369 19.881 1.00 97.81 318 ALA A O 1
ATOM 2377 N N . ASP A 1 319 ? -3.352 -8.059 18.428 1.00 97.69 319 ASP A N 1
ATOM 2378 C CA . ASP A 1 319 ? -2.496 -9.026 19.127 1.00 97.69 319 ASP A CA 1
ATOM 2379 C C . ASP A 1 319 ? -1.025 -8.593 19.164 1.00 97.69 319 ASP A C 1
ATOM 2381 O O . ASP A 1 319 ? -0.306 -8.911 20.112 1.00 97.69 319 ASP A O 1
ATOM 2385 N N . HIS A 1 320 ? -0.605 -7.794 18.182 1.00 98.31 320 HIS A N 1
ATOM 2386 C CA . HIS A 1 320 ? 0.743 -7.246 18.059 1.00 98.31 320 HIS A CA 1
ATOM 2387 C C . HIS A 1 320 ? 0.823 -5.767 18.456 1.00 98.31 320 HIS A C 1
ATOM 2389 O O . HIS A 1 320 ? 1.795 -5.097 18.132 1.00 98.31 320 HIS A O 1
ATOM 2395 N N . MET A 1 321 ? -0.174 -5.234 19.158 1.00 98.38 321 MET A N 1
ATOM 2396 C CA . MET A 1 321 ? -0.138 -3.897 19.751 1.00 98.38 321 MET A CA 1
ATOM 2397 C C . MET A 1 321 ? 0.204 -3.980 21.241 1.00 98.38 321 MET A C 1
ATOM 2399 O O . MET A 1 321 ? -0.108 -4.965 21.926 1.00 98.38 321 MET A O 1
ATOM 2403 N N . ASP A 1 322 ? 0.851 -2.945 21.774 1.00 98.19 322 ASP A N 1
ATOM 2404 C CA . ASP A 1 322 ? 0.841 -2.724 23.220 1.00 98.19 322 ASP A CA 1
ATOM 2405 C C . ASP A 1 322 ? -0.565 -2.318 23.711 1.00 98.19 322 ASP A C 1
ATOM 2407 O O . ASP A 1 322 ? -1.498 -2.128 22.924 1.00 98.19 322 ASP A O 1
ATOM 2411 N N . ALA A 1 323 ? -0.756 -2.270 25.030 1.00 97.81 323 ALA A N 1
ATOM 2412 C CA . ALA A 1 323 ? -2.069 -1.965 25.592 1.00 97.81 323 ALA A CA 1
ATOM 2413 C C . ALA A 1 323 ? -2.552 -0.539 25.245 1.00 97.81 323 ALA A C 1
ATOM 2415 O O . ALA A 1 323 ? -3.684 -0.431 24.774 1.00 97.81 323 ALA A O 1
ATOM 2416 N N . PRO A 1 324 ? -1.733 0.528 25.383 1.00 97.62 324 PRO A N 1
ATOM 2417 C CA . PRO A 1 324 ? -2.142 1.879 24.986 1.00 97.62 324 PRO A CA 1
ATOM 2418 C C . PRO A 1 324 ? -2.549 1.993 23.513 1.00 97.62 324 PRO A C 1
ATOM 2420 O O . PRO A 1 324 ? -3.590 2.565 23.202 1.00 97.62 324 PRO A O 1
ATOM 2423 N N . THR A 1 325 ? -1.784 1.385 22.606 1.00 97.56 325 THR A N 1
ATOM 2424 C CA . THR A 1 325 ? -2.094 1.384 21.169 1.00 97.56 325 THR A CA 1
ATOM 2425 C C . THR A 1 325 ? -3.378 0.626 20.883 1.00 97.56 325 THR A C 1
ATOM 2427 O O . THR A 1 325 ? -4.197 1.039 20.068 1.00 97.56 325 THR A O 1
ATOM 2430 N N . ARG A 1 326 ? -3.592 -0.510 21.548 1.00 97.44 326 ARG A N 1
ATOM 2431 C CA . ARG A 1 326 ? -4.832 -1.270 21.377 1.00 97.44 326 ARG A CA 1
ATOM 2432 C C . ARG A 1 326 ? -6.047 -0.461 21.829 1.00 97.44 326 ARG A C 1
ATOM 2434 O O . ARG A 1 326 ? -7.082 -0.531 21.170 1.00 97.44 326 ARG A O 1
ATOM 2441 N N . GLU A 1 327 ? -5.910 0.294 22.916 1.00 96.69 327 GLU A N 1
ATOM 2442 C CA . GLU A 1 327 ? -6.952 1.186 23.426 1.00 96.69 327 GLU A CA 1
ATOM 2443 C C . GLU A 1 327 ? -7.260 2.313 22.432 1.00 96.69 327 GLU A C 1
ATOM 2445 O O . GLU A 1 327 ? -8.425 2.556 22.128 1.00 96.69 327 GLU A O 1
ATOM 2450 N N . SER A 1 328 ? -6.239 2.927 21.817 1.00 95.94 328 SER A N 1
ATOM 2451 C CA . SER A 1 328 ? -6.446 3.988 20.818 1.00 95.94 328 SER A CA 1
ATOM 2452 C C . SER A 1 328 ? -7.182 3.520 19.554 1.00 95.94 328 SER A C 1
ATOM 2454 O O . SER A 1 328 ? -7.662 4.346 18.782 1.00 95.94 328 SER A O 1
ATOM 2456 N N . PHE A 1 329 ? -7.270 2.206 19.325 1.00 95.94 329 PHE A N 1
ATOM 2457 C CA . PHE A 1 329 ? -8.009 1.597 18.216 1.00 95.94 329 PHE A CA 1
ATOM 2458 C C . PHE A 1 329 ? -9.212 0.754 18.676 1.00 95.94 329 PHE A C 1
ATOM 2460 O O . PHE A 1 329 ? -9.733 -0.035 17.887 1.00 95.94 329 PHE A O 1
ATOM 2467 N N . ALA A 1 330 ? -9.680 0.897 19.922 1.00 95.88 330 ALA A N 1
ATOM 2468 C CA . ALA A 1 330 ? -10.760 0.072 20.469 1.00 95.88 330 ALA A CA 1
ATOM 2469 C C . ALA A 1 330 ? -12.042 0.113 19.615 1.00 95.88 330 ALA A C 1
ATOM 2471 O O . ALA A 1 330 ? -12.599 -0.945 19.309 1.00 95.88 330 ALA A O 1
ATOM 2472 N N . ASP A 1 331 ? -12.444 1.299 19.151 1.00 95.31 331 ASP A N 1
ATOM 2473 C CA . ASP A 1 331 ? -13.636 1.485 18.311 1.00 95.31 331 ASP A CA 1
ATOM 2474 C C . ASP A 1 331 ? -13.522 0.734 16.979 1.00 95.31 331 ASP A C 1
ATOM 2476 O O . ASP A 1 331 ? -14.426 -0.005 16.590 1.00 95.31 331 ASP A O 1
ATOM 2480 N N . ALA A 1 332 ? -12.363 0.826 16.319 1.00 94.69 332 ALA A N 1
ATOM 2481 C CA . ALA A 1 332 ? -12.086 0.094 15.085 1.00 94.69 332 ALA A CA 1
ATOM 2482 C C . ALA A 1 332 ? -12.133 -1.431 15.286 1.00 94.69 332 ALA A C 1
ATOM 2484 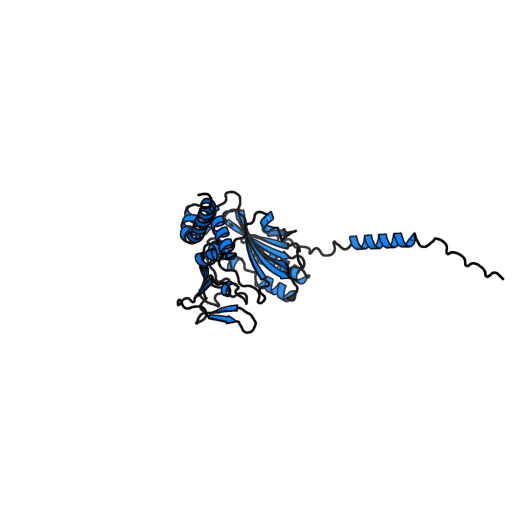O O . ALA A 1 332 ? -12.478 -2.187 14.374 1.00 94.69 332 ALA A O 1
ATOM 2485 N N . LEU A 1 333 ? -11.769 -1.914 16.475 1.00 95.75 333 LEU A N 1
ATOM 2486 C CA . LEU A 1 333 ? -11.756 -3.339 16.799 1.00 95.75 333 LEU A CA 1
ATOM 2487 C C . LEU A 1 333 ? -13.139 -3.882 17.180 1.00 95.75 333 LEU A C 1
ATOM 2489 O O . LEU A 1 333 ? -13.364 -5.089 17.043 1.00 95.75 333 LEU A O 1
ATOM 2493 N N . ALA A 1 334 ? -14.059 -3.032 17.641 1.00 95.56 334 ALA A N 1
ATOM 2494 C CA . ALA A 1 334 ? -15.339 -3.449 18.209 1.00 95.56 334 ALA A CA 1
ATOM 2495 C C . ALA A 1 334 ? -16.197 -4.327 17.266 1.00 95.56 334 ALA A C 1
ATOM 2497 O O . ALA A 1 334 ? -16.602 -5.413 17.703 1.00 95.56 334 ALA A O 1
ATOM 2498 N N . PRO A 1 335 ? -16.395 -3.988 15.970 1.00 92.81 335 PRO A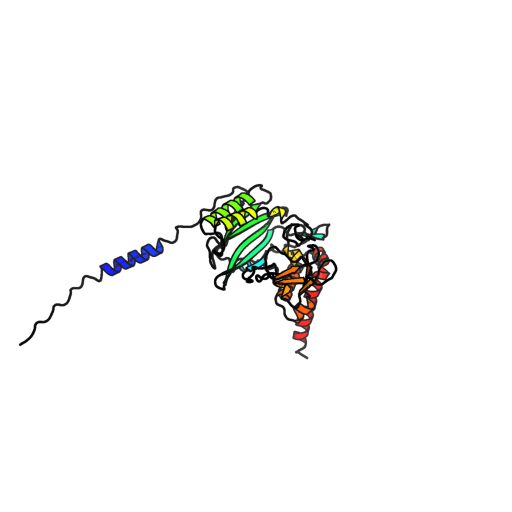 N 1
ATOM 2499 C CA . PRO A 1 335 ? -17.211 -4.807 15.063 1.00 92.81 335 PRO A CA 1
ATOM 2500 C C . PRO A 1 335 ? -16.669 -6.232 14.871 1.00 92.81 335 PRO A C 1
ATOM 2502 O O . PRO A 1 335 ? -17.412 -7.183 14.630 1.00 92.81 335 PRO A O 1
ATOM 2505 N N . CYS A 1 336 ? -15.355 -6.406 15.013 1.00 94.06 336 CYS A N 1
ATOM 2506 C CA . CYS A 1 336 ? -14.674 -7.672 14.760 1.00 94.06 336 CYS A CA 1
ATOM 2507 C C . CYS A 1 336 ? -14.623 -8.610 15.973 1.00 94.06 336 CYS A C 1
ATOM 2509 O O . CYS A 1 336 ? -14.261 -9.773 15.799 1.00 94.06 336 CYS A O 1
ATOM 2511 N N . ARG A 1 337 ? -14.984 -8.125 17.171 1.00 88.75 337 ARG A N 1
ATOM 2512 C CA . ARG A 1 337 ? -15.115 -8.932 18.400 1.00 88.75 337 ARG A CA 1
ATOM 2513 C C . ARG A 1 337 ? -16.519 -9.522 18.552 1.00 88.75 337 ARG A C 1
ATOM 2515 O O . ARG A 1 337 ? -16.670 -10.653 18.998 1.00 88.75 337 ARG A O 1
ATOM 2522 N N . ALA A 1 338 ? -17.550 -8.780 18.142 1.00 75.06 338 ALA A N 1
ATOM 2523 C CA . ALA A 1 338 ? -18.947 -9.205 18.271 1.00 75.06 338 ALA A CA 1
ATOM 2524 C C . ALA A 1 338 ? -19.272 -10.478 17.462 1.00 75.06 338 ALA A C 1
ATOM 2526 O O . ALA A 1 338 ? -20.072 -11.308 17.894 1.00 75.06 338 ALA A O 1
ATOM 2527 N N . SER A 1 339 ? -18.607 -10.668 16.318 1.00 64.69 339 SER A N 1
ATOM 2528 C CA . SER A 1 339 ? -18.814 -11.833 15.446 1.00 64.69 339 SER A CA 1
ATOM 2529 C C . SER A 1 339 ? -18.306 -13.158 16.033 1.00 64.69 339 SER A C 1
ATOM 2531 O O . SER A 1 339 ? -18.868 -14.207 15.723 1.00 64.69 339 SER A O 1
ATOM 2533 N N . GLU A 1 340 ? -17.307 -13.141 16.922 1.00 62.97 340 GLU A N 1
ATOM 2534 C CA . GLU A 1 340 ? -16.804 -14.357 17.586 1.00 62.97 340 GLU A CA 1
ATOM 2535 C C . GLU A 1 340 ? -17.782 -14.883 18.638 1.00 62.97 340 GLU A C 1
ATOM 2537 O O . GLU A 1 340 ? -17.968 -16.092 18.766 1.00 62.97 340 GLU A O 1
ATOM 2542 N N . ILE A 1 341 ? -18.465 -13.977 19.341 1.00 61.72 341 ILE A N 1
ATOM 2543 C CA . ILE A 1 341 ? -19.471 -14.344 20.342 1.00 61.72 341 ILE A CA 1
ATOM 2544 C C . ILE A 1 341 ? -20.641 -15.069 19.669 1.00 61.72 341 ILE A C 1
ATOM 2546 O O . ILE A 1 341 ? -21.131 -16.059 20.203 1.00 61.72 341 ILE A O 1
ATOM 2550 N N . HIS A 1 342 ? -21.055 -14.633 18.475 1.00 56.16 342 HIS A N 1
ATOM 2551 C CA . HIS A 1 342 ? -22.093 -15.329 17.709 1.00 56.16 342 HIS A CA 1
ATOM 2552 C C . HIS A 1 342 ? -21.632 -16.696 17.186 1.00 56.16 342 HIS A C 1
ATOM 2554 O O . HIS A 1 342 ? -22.392 -17.656 17.281 1.00 56.16 342 HIS A O 1
ATOM 2560 N N . ALA A 1 343 ? -20.393 -16.820 16.698 1.00 58.97 343 ALA A N 1
ATOM 2561 C CA . ALA A 1 343 ? -19.865 -18.109 16.246 1.00 58.97 343 ALA A CA 1
ATOM 2562 C C . ALA A 1 343 ? -19.778 -19.134 17.394 1.00 58.97 343 ALA A C 1
ATOM 2564 O O . ALA A 1 343 ? -20.199 -20.275 17.224 1.00 58.97 343 ALA A O 1
ATOM 2565 N N . LEU A 1 344 ? -19.307 -18.713 18.575 1.00 53.25 344 LEU A N 1
ATOM 2566 C CA . LEU A 1 344 ? -19.212 -19.572 19.762 1.00 53.25 344 LEU A CA 1
ATOM 2567 C C . LEU A 1 344 ? -20.584 -19.905 20.371 1.00 53.25 344 LEU A C 1
ATOM 2569 O O . LEU A 1 344 ? -20.792 -21.018 20.854 1.00 53.25 344 LEU A O 1
ATOM 2573 N N . ALA A 1 345 ? -21.537 -18.968 20.342 1.00 58.00 345 ALA A N 1
ATOM 2574 C CA . ALA A 1 345 ? -22.894 -19.205 20.837 1.00 58.00 345 ALA A CA 1
ATOM 2575 C C . ALA A 1 345 ? -23.664 -20.220 19.975 1.00 58.00 345 ALA A C 1
ATOM 2577 O O . ALA A 1 345 ? -24.429 -21.014 20.518 1.00 58.00 345 ALA A O 1
ATOM 2578 N N . LEU A 1 346 ? -23.436 -20.235 18.657 1.00 55.53 346 LEU A N 1
ATOM 2579 C CA . LEU A 1 346 ? -24.049 -21.212 17.753 1.00 55.53 346 LEU A CA 1
ATOM 2580 C C . LEU A 1 346 ? -23.445 -22.613 17.922 1.00 55.53 346 LEU A C 1
ATOM 2582 O O . LEU A 1 346 ? -24.189 -23.586 17.923 1.00 55.53 346 LEU A O 1
ATOM 2586 N N . THR A 1 347 ? -22.134 -22.735 18.158 1.00 56.28 347 THR A N 1
ATOM 2587 C CA . THR A 1 347 ? -21.498 -24.047 18.382 1.00 56.28 347 THR A CA 1
ATOM 2588 C C . THR A 1 347 ? -21.834 -24.674 19.736 1.00 56.28 347 THR A C 1
ATOM 2590 O O . THR A 1 347 ? -21.787 -25.890 19.864 1.00 56.28 347 THR A O 1
ATOM 2593 N N . HIS A 1 348 ? -22.182 -23.875 20.750 1.00 56.47 348 HIS A N 1
ATOM 2594 C CA . HIS A 1 348 ? -22.574 -24.374 22.079 1.00 56.47 348 HIS A CA 1
ATOM 2595 C C . HIS A 1 348 ? -24.096 -24.429 22.303 1.00 56.47 348 HIS A C 1
ATOM 2597 O O . HIS A 1 348 ? -24.549 -24.848 23.370 1.00 56.47 348 HIS A O 1
ATOM 2603 N N . GLY A 1 349 ? -24.892 -23.994 21.321 1.00 47.84 349 GLY A N 1
ATOM 2604 C CA . GLY A 1 349 ? -26.356 -24.004 21.371 1.00 47.84 349 GLY A CA 1
ATOM 2605 C C . GLY A 1 349 ? -27.007 -25.297 20.871 1.00 47.84 349 GLY A C 1
ATOM 2606 O O . GLY A 1 349 ? -28.176 -25.517 21.166 1.00 47.84 349 GLY A O 1
ATOM 2607 N N . GLU A 1 350 ? -26.273 -26.158 20.158 1.00 48.00 350 GLU A N 1
ATOM 2608 C CA . GLU A 1 350 ? -26.783 -27.439 19.630 1.00 48.00 350 GLU A CA 1
ATOM 2609 C C . GLU A 1 350 ? -26.615 -28.628 20.601 1.00 48.00 350 GLU A C 1
ATOM 2611 O O . GLU A 1 350 ? -27.043 -29.737 20.294 1.00 48.00 350 GLU A O 1
ATOM 2616 N N . GLU A 1 351 ? -26.046 -28.414 21.794 1.00 49.00 351 GLU A N 1
ATOM 2617 C CA . GLU A 1 351 ? -25.853 -29.455 22.822 1.00 49.00 351 GLU A CA 1
ATOM 2618 C C . GLU A 1 351 ? -26.859 -29.383 23.997 1.00 49.00 351 GLU A C 1
ATOM 2620 O O . GLU A 1 351 ? -26.558 -29.870 25.089 1.00 49.00 351 GLU A O 1
ATOM 2625 N N . ARG A 1 352 ? -28.047 -28.779 23.828 1.00 44.72 352 ARG A N 1
ATOM 2626 C CA . ARG A 1 352 ? -29.082 -28.734 24.887 1.00 44.72 352 ARG A CA 1
ATOM 2627 C C . ARG A 1 352 ? -30.403 -29.376 24.507 1.00 44.72 352 ARG A C 1
ATOM 2629 O O . ARG A 1 352 ? -30.936 -29.033 23.432 1.00 44.72 352 ARG A O 1
#

Foldseek 3Di:
DDDDDDDDDDPDPVVVVVVVVVVVVVVVVPPPPPDDPDFDDLDPQKDKDKAQFPVCVLVVVAWDWQFFLFFAFAALVNQKGKIKTKDDDPLAFWEADPVRFIDGGAQIKMKIWMWGQDPNDTATAKIWMWHQHPPRWIWIWIWFFLAADHSGMIIFMTGTPPDPPSLLVRLQSLLVSLVSRGRGNDCPDPSNVVSVVSNVPGDVCVQQPAQACAAWFDPPDDDRHTATRSSHRRVVSLLDQKTFHGDPHQAGPQVVPPQKFKAFPVRHGFDWDCPVPSGTDTHDPPGTTIMMGGNLVVCVVVVPPSSVSSLVSLVVNLVRHDPVSNVSSVVSNVSSVVVVVVVVCVVVVVPD

pLDDT: mean 88.1, std 15.68, range [40.31, 98.62]

Radius of gyration: 27.02 Å; chains: 1; bounding box: 57×91×91 Å

Secondary structure (DSSP, 8-state):
-PPPPPPPPPS-SHHHHHHHHHHHHHHHHSSSSTT---PPP--TTEEEEEES-GGGHHHHTT-EE---SSPPPB-TTS-EEEEEEEE--TT--BEE-TT--EEPPTT-EEEEEEEEEETTEEEEEEEEEEEE-GGG-EEEEEEEESSSSTTPPEEEEEEETTSTTHHHHHHHHHHHHHHTT-S-SSSSS-HHHHHHHHHTT--HHHHT-TTPPPP-BTTS-S--S---TTS-SHHHHHH-SEEEPP-SSSB-GGGG-TTEEEE-TTSPBPEEEE-SSS-EEEE-GGGBPPEEEE-HHHHHHTT-HHHHHHHHHHHHHHHTB-HHHHHHTHHHHHHHHHHHHHHHHHHTTTT-

Sequence (352 aa):
MSAPRAPRPKTGARQLALLALAALVGATLGLSEEGRWSHPELGPGSRRLVIEAPDAHWSREGFVELVTPLAPPTRRDGGSRIEIWVRLPVGARFTTDEAGALRWPEGAEADRVERLRVDGRWVVGDVRGVRIGEGGLRHMRLLRPERPGAGARLVGYEWSEATPGLERAAHAALAELIRAGGGRAHGGVGAERAASLLASRSGCVACHAKGRPARARVGEGVPFRATDGDGFYSPLAVMGDAQPLERYRPRDPNLLRPAVRARCPDGSEALHDADGRGGLVARCAEGALPTASLDFEAGLASDEPRARGACASRRWLADHMDAPTRESFADALAPCRASEIHALALTHGEER